Protein AF-A0AB37WH13-F1 (afdb_monomer)

Foldseek 3Di:
DDDDDPPVCALLVVLLVVVLDDPDVCVVVVDDDPPVADPVLVVLLVVCVVPVDNDDPVCLVVDDLVRLLVSLLSLLSQLLVCVVSVRPSSNVVSLVCLVVSCVVDDLLSSQNALQSLVVNVVRDDPPDVSNVSNLVSCLPPDVVSVVVRVVSHDPVSVVVNVVSNVVPDDDDDDDPPVVVDCVVVDDDD

Secondary structure (DSSP, 8-state):
----------HHHHHHHHHTSSSSHHHHHT----TTS-HHHHHHHHHHHHHS-SS-GGGGGG--HHHHHHHHHHHHHHHHHHHHTT-HHHHHHHHHHHHHHHHTS-TTTSSPPHHHHHHHHHTS-TT-HHHHHHHHHHTTS-HHHHHHTTTTS-HHHHHHHHHHHHHTS------HHHHH-GGGGS---

Structure (mmCIF, N/CA/C/O backbone):
data_AF-A0AB37WH13-F1
#
_entry.id   AF-A0AB37WH13-F1
#
loop_
_atom_site.group_PDB
_atom_site.id
_atom_site.type_symbol
_atom_site.label_atom_id
_atom_site.label_alt_id
_atom_site.label_comp_id
_atom_site.label_asym_id
_atom_site.label_entity_id
_atom_site.label_seq_id
_atom_site.pdbx_PDB_ins_code
_atom_site.Cartn_x
_atom_site.Cartn_y
_atom_site.Cartn_z
_atom_site.occupancy
_atom_site.B_iso_or_equiv
_atom_site.auth_seq_id
_atom_site.auth_comp_id
_atom_site.auth_asym_id
_atom_site.auth_atom_id
_atom_site.pdbx_PDB_model_num
ATOM 1 N N . MET A 1 1 ? -39.976 17.966 18.420 1.00 33.69 1 MET A N 1
ATOM 2 C CA . MET A 1 1 ? -40.632 16.743 17.912 1.00 33.69 1 MET A CA 1
ATOM 3 C C . MET A 1 1 ? -39.571 15.985 17.136 1.00 33.69 1 MET A C 1
ATOM 5 O O . MET A 1 1 ? -39.053 16.520 16.169 1.00 33.69 1 MET A O 1
ATOM 9 N N . ALA A 1 2 ? -39.116 14.863 17.688 1.00 39.97 2 ALA A N 1
ATOM 10 C CA . ALA A 1 2 ? -37.947 14.122 17.229 1.00 39.97 2 ALA A CA 1
ATOM 11 C C . ALA A 1 2 ? -38.252 13.309 15.970 1.00 39.97 2 ALA A C 1
ATOM 13 O O . ALA A 1 2 ? -39.312 12.696 15.920 1.00 39.97 2 ALA A O 1
ATOM 14 N N . THR A 1 3 ? -37.284 13.189 15.057 1.00 33.00 3 THR A N 1
ATOM 15 C CA . THR A 1 3 ? -37.109 11.957 14.275 1.00 33.00 3 THR A CA 1
ATOM 16 C C . THR A 1 3 ? -35.685 11.819 13.736 1.00 33.00 3 THR A C 1
ATOM 18 O O . THR A 1 3 ? -35.326 12.437 12.742 1.00 33.00 3 THR A O 1
ATOM 21 N N . LYS A 1 4 ? -34.977 10.890 14.389 1.00 31.61 4 LYS A N 1
ATOM 22 C CA . LYS A 1 4 ? -34.077 9.865 13.843 1.00 31.61 4 LYS A CA 1
ATOM 23 C C . LYS A 1 4 ? -32.718 10.308 13.305 1.00 31.61 4 LYS A C 1
ATOM 25 O O . LYS A 1 4 ? -32.536 10.534 12.114 1.00 31.61 4 LYS A O 1
ATOM 30 N N . ASP A 1 5 ? -31.753 10.214 14.216 1.00 36.12 5 ASP A N 1
ATOM 31 C CA . ASP A 1 5 ? -30.358 9.885 13.950 1.00 36.12 5 ASP A CA 1
ATOM 32 C C . ASP A 1 5 ? -30.253 8.727 12.946 1.00 36.12 5 ASP A C 1
ATOM 34 O O . ASP A 1 5 ? -30.458 7.552 13.274 1.00 36.12 5 ASP A O 1
ATOM 38 N N . ALA A 1 6 ? -29.914 9.054 11.703 1.00 33.72 6 ALA A N 1
ATOM 39 C CA . ALA A 1 6 ? -29.336 8.097 10.779 1.00 33.72 6 ALA A CA 1
ATOM 40 C C . ALA A 1 6 ? -27.881 7.875 11.209 1.00 33.72 6 ALA A C 1
ATOM 42 O O . ALA A 1 6 ? -26.949 8.428 10.632 1.00 33.72 6 ALA A O 1
ATOM 43 N N . VAL A 1 7 ? -27.682 7.079 12.264 1.00 42.97 7 VAL A N 1
ATOM 44 C CA . VAL A 1 7 ? -26.368 6.505 12.562 1.00 42.97 7 VAL A CA 1
ATOM 45 C C . VAL A 1 7 ? -26.052 5.562 11.407 1.00 42.97 7 VAL A C 1
ATOM 47 O O . VAL A 1 7 ? -26.486 4.406 11.386 1.00 42.97 7 VAL A O 1
ATOM 50 N N . GLN A 1 8 ? -25.346 6.093 10.406 1.00 42.34 8 GLN A N 1
ATOM 51 C CA . GLN A 1 8 ? -24.714 5.335 9.338 1.00 42.34 8 GLN A CA 1
ATOM 52 C C . GLN A 1 8 ? -23.943 4.202 10.020 1.00 42.34 8 GLN A C 1
ATOM 54 O O . GLN A 1 8 ? -22.922 4.426 10.667 1.00 42.34 8 GLN A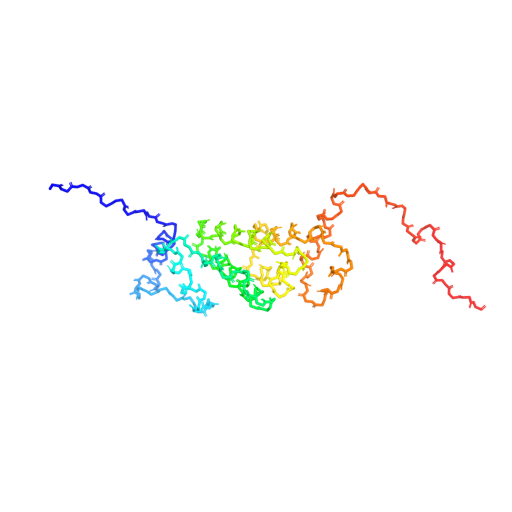 O 1
ATOM 59 N N . THR A 1 9 ? -24.479 2.983 9.981 1.00 47.56 9 THR A N 1
ATOM 60 C CA . THR A 1 9 ? -23.822 1.839 10.611 1.00 47.56 9 THR A CA 1
ATOM 61 C C . THR A 1 9 ? -22.666 1.457 9.697 1.00 47.56 9 THR A C 1
ATOM 63 O O . THR A 1 9 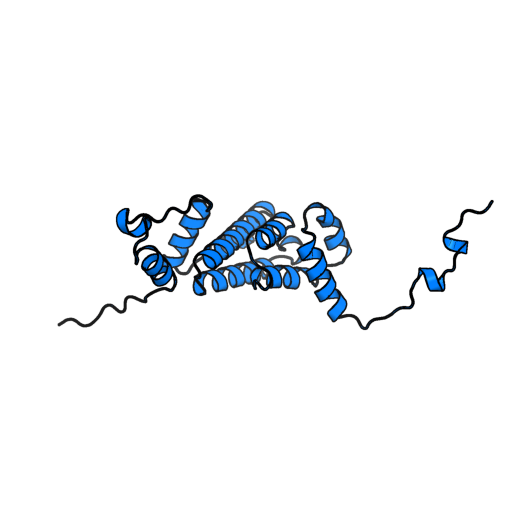? -22.827 0.619 8.807 1.00 47.56 9 THR A O 1
ATOM 66 N N . SER A 1 10 ? -21.530 2.144 9.849 1.00 60.81 10 SER A N 1
ATOM 67 C CA . SER A 1 10 ? -20.311 1.876 9.087 1.00 60.81 10 SER A CA 1
ATOM 68 C C . SER A 1 10 ? -19.956 0.390 9.204 1.00 60.81 10 SER A C 1
ATOM 70 O O . SER A 1 10 ? -20.245 -0.256 10.217 1.00 60.81 10 SER A O 1
ATOM 72 N N . GLN A 1 11 ? -19.367 -0.195 8.157 1.00 63.28 11 GLN A N 1
ATOM 73 C CA . GLN A 1 11 ? -18.951 -1.609 8.178 1.00 63.28 11 GLN A CA 1
ATOM 74 C C . GLN A 1 11 ? -18.001 -1.888 9.354 1.00 63.28 11 GLN A C 1
ATOM 76 O O . GLN A 1 11 ? -18.098 -2.930 9.997 1.00 63.28 11 GLN A O 1
ATOM 81 N N . VAL A 1 12 ? -17.213 -0.881 9.736 1.00 65.75 12 VAL A N 1
ATOM 82 C CA . VAL A 1 12 ? -16.399 -0.829 10.956 1.00 65.75 12 VAL A CA 1
ATOM 83 C C . VAL A 1 12 ? -17.221 -1.068 12.220 1.00 65.75 12 VAL A C 1
ATOM 85 O O . VAL A 1 12 ? -16.895 -1.929 13.038 1.00 65.75 12 VAL A O 1
ATOM 88 N N . GLY A 1 13 ? -18.337 -0.349 12.362 1.00 69.75 13 GLY A N 1
ATOM 89 C CA . GLY A 1 13 ? -19.276 -0.550 13.455 1.00 69.75 13 GLY A CA 1
ATOM 90 C C . GLY A 1 13 ? -19.823 -1.975 13.481 1.00 69.75 13 GLY A C 1
ATOM 91 O O . GLY A 1 13 ? -20.057 -2.508 14.559 1.00 69.75 13 GLY A O 1
ATOM 92 N N . GLN A 1 14 ? -19.969 -2.636 12.328 1.00 72.88 14 GLN A N 1
ATOM 93 C CA . GLN A 1 14 ? -20.397 -4.036 12.266 1.00 72.88 14 GLN A CA 1
ATOM 94 C C . GLN A 1 14 ? -19.292 -5.011 12.682 1.00 72.88 14 GLN A C 1
ATOM 96 O O . GLN A 1 14 ? -19.604 -5.975 13.380 1.00 72.88 14 GLN A O 1
ATOM 101 N N . PHE A 1 15 ? -18.030 -4.760 12.319 1.00 76.38 15 PHE A N 1
ATOM 102 C CA . PHE A 1 15 ? -16.889 -5.552 12.787 1.00 76.38 15 PHE A CA 1
ATOM 103 C C . PHE A 1 15 ? -16.790 -5.512 14.313 1.00 76.38 15 PHE A C 1
ATOM 105 O O . PHE A 1 15 ? -16.900 -6.552 14.963 1.00 76.38 15 PHE A O 1
ATOM 112 N N . PHE A 1 16 ? -16.704 -4.315 14.904 1.00 77.81 16 PHE A N 1
ATOM 113 C CA . PHE A 1 16 ? -16.601 -4.179 16.359 1.00 77.81 16 PHE A CA 1
ATOM 114 C C . PHE A 1 16 ? -17.868 -4.644 17.068 1.00 77.81 16 PHE A C 1
ATOM 116 O O . PHE A 1 16 ? -17.787 -5.293 18.107 1.00 77.81 16 PHE A O 1
ATOM 123 N N . ARG A 1 17 ? -19.052 -4.408 16.490 1.00 77.50 17 ARG A N 1
ATOM 124 C CA . ARG A 1 17 ? -20.300 -4.953 17.033 1.00 77.50 17 ARG A CA 1
ATOM 125 C C . ARG A 1 17 ? -20.302 -6.475 17.007 1.00 77.50 17 ARG A C 1
ATOM 127 O O . ARG A 1 17 ? -20.848 -7.060 17.929 1.00 77.50 17 ARG A O 1
ATOM 134 N N . ARG A 1 18 ? -19.731 -7.133 15.998 1.00 78.38 18 ARG A N 1
ATOM 135 C CA . ARG A 1 18 ? -19.600 -8.599 15.980 1.00 78.38 18 ARG A CA 1
ATOM 136 C C . ARG A 1 18 ? -18.543 -9.077 16.971 1.00 78.38 18 ARG A C 1
ATOM 138 O O . ARG A 1 18 ? -18.839 -9.991 17.723 1.00 78.38 18 ARG A O 1
ATOM 145 N N . ALA A 1 19 ? -17.383 -8.428 17.040 1.00 73.94 19 ALA A N 1
ATOM 146 C CA . ALA A 1 19 ? -16.324 -8.764 17.995 1.00 73.94 19 ALA A CA 1
ATOM 147 C C . ALA A 1 19 ? -16.782 -8.615 19.461 1.00 73.94 19 ALA A C 1
ATOM 149 O O . ALA A 1 19 ? -16.448 -9.427 20.317 1.00 73.94 19 ALA A O 1
ATOM 150 N N . LEU A 1 20 ? -17.609 -7.603 19.741 1.00 75.00 20 LEU A N 1
ATOM 151 C CA . LEU A 1 20 ? -18.151 -7.314 21.072 1.00 75.00 20 LEU A CA 1
ATOM 152 C C . LEU A 1 20 ? -19.486 -8.023 21.362 1.00 75.00 20 LEU A C 1
ATOM 154 O O . LEU A 1 20 ? -20.042 -7.857 22.449 1.00 75.00 20 LEU A O 1
ATOM 158 N N . ASN A 1 21 ? -20.011 -8.825 20.427 1.00 67.19 21 ASN A N 1
ATOM 159 C CA . ASN A 1 21 ? -21.214 -9.633 20.626 1.00 67.19 21 ASN A CA 1
ATOM 160 C C . ASN A 1 21 ? -20.876 -11.131 20.581 1.00 67.19 21 ASN A C 1
ATOM 162 O O . ASN A 1 21 ? -20.194 -11.612 19.689 1.00 67.19 21 ASN A O 1
ATOM 166 N N . GLY A 1 22 ? -21.383 -11.901 21.546 1.00 66.56 22 GLY A N 1
ATOM 167 C CA . GLY A 1 22 ? -21.131 -13.345 21.655 1.00 66.56 22 GLY A CA 1
ATOM 168 C C . GLY A 1 22 ? -20.796 -13.781 23.081 1.00 66.56 22 GLY A C 1
ATOM 169 O O . GLY A 1 22 ? -21.225 -13.128 24.034 1.00 66.56 22 GLY A O 1
ATOM 170 N N . ASN A 1 23 ? -20.044 -14.877 23.220 1.00 67.38 23 ASN A N 1
ATOM 171 C CA . ASN A 1 23 ? -19.541 -15.414 24.497 1.00 67.38 23 ASN A CA 1
ATOM 172 C C . ASN A 1 23 ? -18.007 -15.290 24.625 1.00 67.38 23 ASN A C 1
ATOM 174 O O . ASN A 1 23 ? -17.385 -16.024 25.386 1.00 67.38 23 ASN A O 1
ATOM 178 N N . TRP A 1 24 ? -17.403 -14.371 23.873 1.00 74.69 24 TRP A N 1
ATOM 179 C CA . TRP A 1 24 ? -15.957 -14.144 23.827 1.00 74.69 24 TRP A CA 1
ATOM 180 C C . TRP A 1 24 ? -15.475 -13.225 24.961 1.00 74.69 24 TRP A C 1
ATOM 182 O O . TRP A 1 24 ? -16.273 -12.487 25.555 1.00 74.69 24 TRP A O 1
ATOM 192 N N . ILE A 1 25 ? -14.175 -13.263 25.274 1.00 75.69 25 ILE A N 1
ATOM 193 C CA . ILE A 1 25 ? -13.592 -12.490 26.385 1.00 75.69 25 ILE A CA 1
ATOM 194 C C . ILE A 1 25 ? -13.659 -10.980 26.122 1.00 75.69 25 ILE A C 1
ATOM 196 O O . ILE A 1 25 ? -13.917 -10.201 27.038 1.00 75.69 25 ILE A O 1
ATOM 200 N N . GLU A 1 26 ? -13.582 -10.583 24.855 1.00 75.50 26 GLU A N 1
ATOM 201 C CA . GLU A 1 26 ? -13.652 -9.210 24.357 1.00 75.50 26 GLU A CA 1
ATOM 202 C C . GLU A 1 26 ? -14.979 -8.540 24.728 1.00 75.50 26 GLU A C 1
ATOM 204 O O . GLU A 1 26 ? -15.009 -7.355 25.055 1.00 75.50 26 GLU A O 1
ATOM 209 N N . LYS A 1 27 ? -16.088 -9.295 24.768 1.00 75.25 27 LYS A N 1
ATOM 210 C CA . LYS A 1 27 ? -17.379 -8.786 25.260 1.00 75.25 27 LYS A CA 1
ATOM 211 C C . LYS A 1 27 ? -17.345 -8.519 26.762 1.00 75.25 27 LYS A C 1
ATOM 213 O O . LYS A 1 27 ? -17.921 -7.531 27.220 1.00 75.25 27 LYS A O 1
ATOM 218 N N . LYS A 1 28 ? -16.728 -9.422 27.531 1.00 69.50 28 LYS A N 1
ATOM 219 C CA . LYS A 1 28 ? -16.655 -9.320 28.994 1.00 69.50 28 LYS A CA 1
ATOM 220 C C . LYS A 1 28 ? -15.756 -8.157 29.411 1.00 69.50 28 LYS A C 1
ATOM 222 O O . LYS A 1 28 ? -16.108 -7.428 30.332 1.00 69.50 28 LYS A O 1
ATOM 227 N N . GLU A 1 29 ? -14.649 -7.965 28.700 1.00 80.06 29 GLU A N 1
ATOM 228 C CA . GLU A 1 29 ? -13.692 -6.879 28.935 1.00 80.06 29 GLU A CA 1
ATOM 229 C C . GLU A 1 29 ? -14.092 -5.564 28.245 1.00 80.06 29 GLU A C 1
ATOM 231 O O . GLU A 1 29 ? -13.563 -4.512 28.590 1.00 80.06 29 GLU A O 1
ATOM 236 N N . ARG A 1 30 ? -15.031 -5.607 27.285 1.00 73.69 30 ARG A N 1
ATOM 237 C CA . ARG A 1 30 ? -15.348 -4.500 26.360 1.00 73.69 30 ARG A CA 1
ATOM 238 C C . ARG A 1 30 ? -14.096 -3.912 25.700 1.00 73.69 30 ARG A C 1
ATOM 240 O O . ARG A 1 30 ? -14.029 -2.715 25.429 1.00 73.69 30 ARG A O 1
ATOM 247 N N . LEU A 1 31 ? -13.114 -4.770 25.449 1.00 74.38 31 LEU A N 1
ATOM 248 C CA . LEU A 1 31 ? -11.788 -4.413 24.974 1.00 74.38 31 LEU A CA 1
ATOM 249 C C . LEU A 1 31 ? -11.428 -5.337 23.814 1.00 74.38 31 LEU A C 1
ATOM 251 O O . LEU A 1 31 ? -11.361 -6.551 23.984 1.00 74.38 31 LEU A O 1
ATOM 255 N N . VAL A 1 32 ? -11.185 -4.754 22.641 1.00 77.00 32 VAL A N 1
ATOM 256 C CA . VAL A 1 32 ? -10.620 -5.468 21.491 1.00 77.00 32 VAL A CA 1
ATOM 257 C C . VAL A 1 32 ? -9.132 -5.153 21.456 1.00 77.00 32 VAL A C 1
ATOM 259 O O . VAL A 1 32 ? -8.749 -3.995 21.296 1.00 77.00 32 VAL A O 1
ATOM 262 N N . LYS A 1 33 ? -8.293 -6.171 21.651 1.00 76.06 33 LYS A N 1
ATOM 263 C CA . LYS A 1 33 ? -6.836 -6.021 21.584 1.00 76.06 33 LYS A CA 1
ATOM 264 C C . LYS A 1 33 ? -6.391 -6.200 20.136 1.00 76.06 33 LYS A C 1
ATOM 266 O O . LYS A 1 33 ? -6.708 -7.211 19.518 1.00 76.06 33 LYS A O 1
ATOM 271 N N . LEU A 1 34 ? -5.630 -5.235 19.633 1.00 77.94 34 LEU A N 1
ATOM 272 C CA . LEU A 1 34 ? -5.020 -5.245 18.301 1.00 77.94 34 LEU A CA 1
ATOM 273 C C . LEU A 1 34 ? -3.486 -5.207 18.443 1.00 77.94 34 LEU A C 1
ATOM 275 O O . LEU A 1 34 ? -2.867 -4.203 18.114 1.00 77.94 34 LEU A O 1
ATOM 279 N N . PRO A 1 35 ? -2.862 -6.243 19.039 1.00 69.25 35 PRO A N 1
ATOM 280 C CA . PRO A 1 35 ? -1.452 -6.187 19.439 1.00 69.25 35 PRO A CA 1
ATOM 281 C C . PRO A 1 35 ? -0.470 -6.246 18.262 1.00 69.25 35 PRO A C 1
ATOM 283 O O . PRO A 1 35 ? 0.685 -5.871 18.419 1.00 69.25 35 PRO A O 1
ATOM 286 N N . GLU A 1 36 ? -0.913 -6.741 17.109 1.00 72.19 36 GLU A N 1
ATOM 287 C CA . GLU A 1 36 ? -0.098 -6.875 15.895 1.00 72.19 36 GLU A CA 1
ATOM 288 C C . GLU A 1 36 ? -0.151 -5.623 15.010 1.00 72.19 36 GLU A C 1
ATOM 290 O O . GLU A 1 36 ? 0.613 -5.512 14.055 1.00 72.19 36 GLU A O 1
ATOM 295 N N . ASP A 1 37 ? -1.068 -4.698 15.301 1.00 77.06 37 ASP A N 1
ATOM 296 C CA . ASP A 1 37 ? -1.317 -3.533 14.465 1.00 77.06 37 ASP A CA 1
ATOM 297 C C . ASP A 1 37 ? -0.536 -2.325 14.997 1.00 77.06 37 ASP A C 1
ATOM 299 O O . ASP A 1 37 ? -0.532 -2.027 16.193 1.00 77.06 37 ASP A O 1
ATOM 303 N N . ASP A 1 38 ? 0.129 -1.612 14.092 1.00 83.31 38 ASP A N 1
ATOM 304 C CA . ASP A 1 38 ? 0.886 -0.410 14.424 1.00 83.31 38 ASP A CA 1
ATOM 305 C C . ASP A 1 38 ? -0.051 0.701 14.964 1.00 83.31 38 ASP A C 1
ATOM 307 O O . ASP A 1 38 ? -1.009 1.083 14.277 1.00 83.31 38 ASP A O 1
ATOM 311 N N . PRO A 1 39 ? 0.203 1.258 16.169 1.00 84.56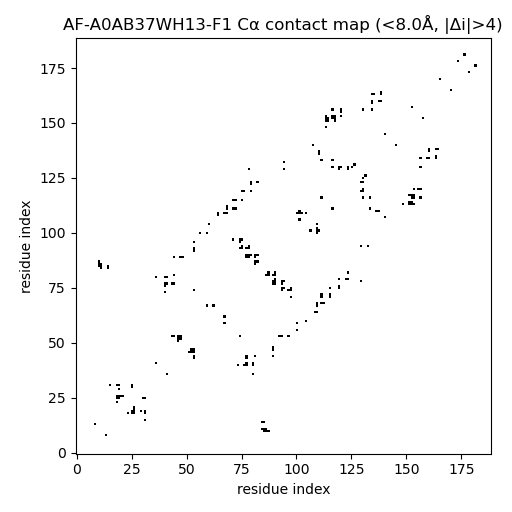 39 PRO A N 1
ATOM 312 C CA . PRO A 1 39 ? -0.665 2.270 16.771 1.00 84.56 39 PRO A CA 1
ATOM 313 C C . PRO A 1 39 ? -0.866 3.514 15.902 1.00 84.56 39 PRO A C 1
ATOM 315 O O . PRO A 1 39 ? -1.952 4.098 15.918 1.00 84.56 39 PRO A O 1
ATOM 318 N N . GLN A 1 40 ? 0.153 3.919 15.134 1.00 85.62 40 GLN A N 1
ATOM 319 C CA . GLN A 1 40 ? 0.044 5.073 14.238 1.00 85.62 40 GLN A CA 1
ATOM 320 C C . GLN A 1 40 ? -0.908 4.779 13.076 1.00 85.62 40 GLN A C 1
ATOM 322 O O . GLN A 1 40 ? -1.800 5.578 12.797 1.00 85.62 40 GLN A O 1
ATOM 327 N N . THR A 1 41 ? -0.790 3.600 12.463 1.00 88.69 41 THR A N 1
ATOM 328 C CA . THR A 1 41 ? -1.713 3.127 11.421 1.00 88.69 41 THR A CA 1
ATOM 329 C C . THR A 1 41 ? -3.162 3.111 11.919 1.00 88.69 41 THR A C 1
ATOM 331 O O . THR A 1 41 ? -4.064 3.581 11.221 1.00 88.69 41 THR A O 1
ATOM 334 N N . PHE A 1 42 ? -3.403 2.641 13.148 1.00 87.56 42 PHE A N 1
ATOM 335 C CA . PHE A 1 42 ? -4.749 2.662 13.727 1.00 87.56 42 PHE A CA 1
ATOM 336 C C . PHE A 1 42 ? -5.250 4.090 13.999 1.00 87.56 42 PHE A C 1
ATOM 338 O O . PHE A 1 42 ? -6.416 4.390 13.744 1.00 87.56 42 PHE A O 1
ATOM 345 N N . ALA A 1 43 ? -4.386 4.994 14.468 1.00 86.44 43 ALA A N 1
ATOM 346 C CA . ALA A 1 43 ? -4.745 6.400 14.652 1.00 86.44 43 ALA A CA 1
ATOM 347 C C . ALA A 1 43 ? -5.135 7.071 13.321 1.00 86.44 43 ALA A C 1
ATOM 349 O O . ALA A 1 43 ? -6.144 7.779 13.266 1.00 86.44 43 ALA A O 1
ATOM 350 N N . PHE A 1 44 ? -4.400 6.791 12.239 1.00 85.31 44 PHE A N 1
ATOM 351 C CA . PHE A 1 44 ? -4.752 7.258 10.894 1.00 85.31 44 PHE A CA 1
ATOM 352 C C . PHE A 1 44 ? -6.087 6.692 10.418 1.00 85.31 44 PHE A C 1
ATOM 354 O O . PHE A 1 44 ? -6.921 7.438 9.911 1.00 85.31 44 PHE A O 1
ATOM 361 N N . TYR A 1 45 ? -6.336 5.404 10.647 1.00 89.75 45 TYR A N 1
ATOM 362 C CA . TYR A 1 45 ? -7.619 4.784 10.331 1.00 89.75 45 TYR A CA 1
ATOM 363 C C . TYR A 1 45 ? -8.791 5.435 11.074 1.00 89.75 45 TYR A C 1
ATOM 365 O O . TYR A 1 45 ? -9.829 5.719 10.476 1.00 89.75 45 TYR A O 1
ATOM 373 N N . VAL A 1 46 ? -8.624 5.729 12.367 1.00 87.19 46 VAL A N 1
ATOM 374 C CA . VAL A 1 46 ? -9.639 6.446 13.148 1.00 87.19 46 VAL A CA 1
ATOM 375 C C . VAL A 1 46 ? -9.871 7.843 12.577 1.00 87.19 46 VAL A C 1
ATOM 377 O O . VAL A 1 46 ? -11.025 8.221 12.390 1.00 87.19 46 VAL A O 1
ATOM 380 N N . SER A 1 47 ? -8.805 8.583 12.253 1.00 85.44 47 SER A N 1
ATOM 381 C CA . SER A 1 47 ? -8.917 9.892 11.593 1.00 85.44 47 SER A CA 1
ATOM 382 C C . SER A 1 47 ? -9.733 9.787 10.302 1.00 85.44 47 SER A C 1
ATOM 384 O O . SER A 1 47 ? -10.738 10.483 10.161 1.00 85.44 47 SER A O 1
ATOM 386 N N . PHE A 1 48 ? -9.387 8.832 9.431 1.00 85.81 48 PHE A N 1
ATOM 387 C CA . PHE A 1 48 ? -10.099 8.571 8.181 1.00 85.81 48 PHE A CA 1
ATOM 388 C C . PHE A 1 48 ? -11.592 8.287 8.396 1.00 85.81 48 PHE A C 1
ATOM 390 O O . PHE A 1 48 ? -12.420 8.829 7.671 1.00 85.81 48 PHE A O 1
ATOM 397 N N . ILE A 1 49 ? -11.970 7.490 9.400 1.00 86.94 49 ILE A N 1
ATOM 398 C CA . ILE A 1 49 ? -13.391 7.213 9.683 1.00 86.94 49 ILE A CA 1
ATOM 399 C C . ILE A 1 49 ? -14.169 8.497 9.991 1.00 86.94 49 ILE A C 1
ATOM 401 O O . ILE A 1 49 ? -15.336 8.614 9.614 1.00 86.94 49 ILE A O 1
ATOM 405 N N . TYR A 1 50 ? -13.548 9.448 10.692 1.00 82.19 50 TYR A N 1
ATOM 406 C CA . TYR A 1 50 ? -14.208 10.696 11.067 1.00 82.19 50 TYR A CA 1
ATOM 407 C C . TYR A 1 50 ? -14.191 11.742 9.950 1.00 82.19 50 TYR A C 1
ATOM 409 O O . TYR A 1 50 ? -15.153 12.499 9.820 1.00 82.19 50 TYR A O 1
ATOM 417 N N . THR A 1 51 ? -13.126 11.802 9.152 1.00 83.50 51 THR A N 1
ATOM 418 C CA . THR A 1 51 ? -12.922 12.865 8.155 1.00 83.50 51 THR A CA 1
ATOM 419 C C . THR A 1 51 ? -13.268 12.439 6.729 1.00 83.50 51 THR A C 1
ATOM 421 O O . THR A 1 51 ? -13.538 13.297 5.894 1.00 83.50 51 THR A O 1
ATOM 424 N N . ASN A 1 52 ? -13.284 11.133 6.441 1.00 80.81 52 ASN A N 1
ATOM 425 C CA . ASN A 1 52 ? -13.227 10.542 5.096 1.00 80.81 52 ASN A CA 1
ATOM 426 C C . ASN A 1 52 ? -12.030 11.023 4.258 1.00 80.81 52 ASN A C 1
ATOM 428 O O . ASN A 1 52 ? -12.076 10.972 3.031 1.00 80.81 52 ASN A O 1
ATOM 432 N N . VAL A 1 53 ? -10.960 11.483 4.910 1.00 78.00 53 VAL A N 1
ATOM 433 C CA . VAL A 1 53 ? -9.731 11.951 4.264 1.00 78.00 53 VAL A CA 1
ATOM 434 C C . VAL A 1 53 ? -8.569 11.140 4.818 1.00 78.00 53 VAL A C 1
ATOM 436 O O . VAL A 1 53 ? -8.386 11.072 6.033 1.00 78.00 53 VAL A O 1
ATOM 439 N N . ILE A 1 54 ? -7.808 10.500 3.928 1.00 73.81 54 ILE A N 1
ATOM 440 C CA . ILE A 1 54 ? -6.635 9.707 4.313 1.00 73.81 54 ILE A CA 1
ATOM 441 C C . ILE A 1 54 ? -5.443 10.643 4.560 1.00 73.81 54 ILE A C 1
ATOM 443 O O . ILE A 1 54 ? -4.877 10.629 5.650 1.00 73.81 54 ILE A O 1
ATOM 447 N N . PHE A 1 55 ? -5.112 11.496 3.589 1.00 73.81 55 PHE A N 1
ATOM 448 C CA . PHE A 1 55 ? -4.035 12.484 3.678 1.00 73.81 55 PHE A CA 1
ATOM 449 C C . PHE A 1 55 ? -4.379 13.742 2.872 1.00 73.81 55 PHE A C 1
ATOM 451 O O . PHE A 1 55 ? -5.242 13.713 1.995 1.00 73.81 55 PHE A O 1
ATOM 458 N N . ASP A 1 56 ? -3.711 14.852 3.187 1.00 70.75 56 ASP A N 1
ATOM 459 C CA . ASP A 1 56 ? -3.841 16.106 2.444 1.00 70.75 56 ASP A CA 1
ATOM 460 C C . ASP A 1 56 ? -2.983 16.055 1.169 1.00 70.75 56 ASP A C 1
ATOM 462 O O . ASP A 1 56 ? -1.752 16.096 1.229 1.00 70.75 56 ASP A O 1
ATOM 466 N N . ALA A 1 57 ? -3.644 15.975 0.012 1.00 66.62 57 ALA A N 1
ATOM 467 C CA . ALA A 1 57 ? -2.993 15.891 -1.295 1.00 66.62 57 ALA A CA 1
ATOM 468 C C . ALA A 1 57 ? -2.108 17.112 -1.611 1.00 66.62 57 ALA A C 1
ATOM 470 O O . ALA A 1 57 ? -1.157 17.011 -2.386 1.00 66.62 57 ALA A O 1
ATOM 471 N N . THR A 1 58 ? -2.359 18.269 -0.985 1.00 66.81 58 THR A N 1
ATOM 472 C CA . THR A 1 58 ? -1.596 19.498 -1.266 1.00 66.81 58 THR A CA 1
ATOM 473 C C . THR A 1 58 ? -0.125 19.408 -0.847 1.00 66.81 58 THR A C 1
ATOM 475 O O . THR A 1 58 ? 0.708 20.138 -1.385 1.00 66.81 58 THR A O 1
ATOM 478 N N . ALA A 1 59 ? 0.222 18.481 0.051 1.00 71.81 59 ALA A N 1
ATOM 479 C CA . ALA A 1 59 ? 1.592 18.277 0.517 1.00 71.81 59 ALA A CA 1
ATOM 480 C C . ALA A 1 59 ? 2.448 17.400 -0.423 1.00 71.81 59 ALA A C 1
ATOM 482 O O . ALA A 1 59 ? 3.680 17.439 -0.332 1.00 71.81 59 ALA A O 1
ATOM 483 N N . LEU A 1 60 ? 1.838 16.643 -1.348 1.00 76.56 60 LEU A N 1
ATOM 484 C CA . LEU A 1 60 ? 2.526 15.618 -2.151 1.00 76.56 60 LEU A CA 1
ATOM 485 C C . LEU A 1 60 ? 3.648 16.186 -3.031 1.00 76.56 60 LEU A C 1
ATOM 487 O O . LEU A 1 60 ? 4.708 15.572 -3.167 1.00 76.56 60 LEU A O 1
ATOM 491 N N . GLN A 1 61 ? 3.443 17.381 -3.590 1.00 74.62 61 GLN A N 1
ATOM 492 C CA . GLN A 1 61 ? 4.403 18.028 -4.494 1.00 74.62 61 GLN A CA 1
ATOM 493 C C . GLN A 1 61 ? 5.676 18.498 -3.781 1.00 74.62 61 GLN A C 1
ATOM 495 O O . GLN A 1 61 ? 6.714 18.672 -4.417 1.00 74.62 61 GLN A O 1
ATOM 500 N N . THR A 1 62 ? 5.603 18.701 -2.464 1.00 83.19 62 THR A N 1
ATOM 501 C CA . THR A 1 62 ? 6.732 19.178 -1.655 1.00 83.19 62 THR A CA 1
ATOM 502 C C . THR A 1 62 ? 7.535 18.056 -1.004 1.00 83.19 62 THR A C 1
ATOM 504 O O . THR A 1 62 ? 8.617 18.321 -0.489 1.00 83.19 62 THR A O 1
ATOM 507 N N . MET A 1 63 ? 7.038 16.814 -1.045 1.00 87.88 63 MET A N 1
ATOM 508 C CA . MET A 1 63 ? 7.710 15.671 -0.429 1.00 87.88 63 MET A CA 1
ATOM 509 C C . MET A 1 63 ? 8.974 15.276 -1.197 1.00 87.88 63 MET A C 1
ATOM 511 O O . MET A 1 63 ? 8.965 15.125 -2.430 1.00 87.88 63 MET A O 1
ATOM 515 N N . THR A 1 64 ? 10.041 15.006 -0.454 1.00 89.75 64 THR A N 1
ATOM 516 C CA . THR A 1 64 ? 11.204 14.263 -0.951 1.00 89.75 64 THR A CA 1
ATOM 517 C C . THR A 1 64 ? 10.798 12.845 -1.392 1.00 89.75 64 THR A C 1
ATOM 519 O O . THR A 1 64 ? 9.732 12.358 -1.000 1.00 89.75 64 THR A O 1
ATOM 522 N N . PRO A 1 65 ? 11.612 12.152 -2.211 1.00 87.19 65 PRO A N 1
ATOM 523 C CA . PRO A 1 65 ? 11.325 10.771 -2.605 1.00 87.19 65 PRO A CA 1
ATOM 524 C C . PRO A 1 65 ? 11.117 9.825 -1.411 1.00 87.19 65 PRO A C 1
ATOM 526 O O . PRO A 1 65 ? 10.173 9.039 -1.417 1.00 87.19 65 PRO A O 1
ATOM 529 N N . ASP A 1 66 ? 11.929 9.946 -0.358 1.00 89.38 66 ASP A N 1
ATOM 530 C CA . ASP A 1 66 ? 11.822 9.092 0.833 1.00 89.38 66 ASP A CA 1
ATOM 531 C C . ASP A 1 66 ? 10.544 9.374 1.636 1.00 89.38 66 ASP A C 1
ATOM 533 O O . ASP A 1 66 ? 9.855 8.444 2.059 1.00 89.38 66 ASP A O 1
ATOM 537 N N . GLU A 1 67 ? 10.176 10.649 1.803 1.00 90.81 67 GLU A N 1
ATOM 538 C CA . GLU A 1 67 ? 8.911 11.039 2.444 1.00 90.81 67 GLU A CA 1
ATOM 539 C C . GLU A 1 67 ? 7.704 10.520 1.662 1.00 90.81 67 GLU A C 1
ATOM 541 O O . GLU A 1 67 ? 6.735 10.047 2.256 1.00 90.81 67 GLU A O 1
ATOM 546 N N . PHE A 1 68 ? 7.779 10.553 0.331 1.00 90.56 68 PHE A N 1
ATOM 547 C CA . PHE A 1 68 ? 6.733 10.018 -0.528 1.00 90.56 68 PHE A CA 1
ATOM 548 C C . PHE A 1 68 ? 6.594 8.496 -0.379 1.00 90.56 68 PHE A C 1
ATOM 550 O O . PHE A 1 68 ? 5.483 7.996 -0.219 1.00 90.56 68 PHE A O 1
ATOM 557 N N . GLN A 1 69 ? 7.699 7.744 -0.354 1.00 91.69 69 GLN A N 1
ATOM 558 C CA . GLN A 1 69 ? 7.643 6.296 -0.114 1.00 91.69 69 GLN A CA 1
ATOM 559 C C . GLN A 1 69 ? 7.106 5.976 1.292 1.00 91.69 69 GLN A C 1
ATOM 561 O O . GLN A 1 69 ? 6.279 5.077 1.445 1.00 91.69 69 GLN A O 1
ATOM 566 N N . ALA A 1 70 ? 7.495 6.744 2.315 1.00 91.75 70 ALA A N 1
ATOM 567 C CA . ALA A 1 70 ? 6.950 6.598 3.666 1.00 91.75 70 ALA A CA 1
ATOM 568 C C . ALA A 1 70 ? 5.434 6.873 3.717 1.00 91.75 70 ALA A C 1
ATOM 570 O O . ALA A 1 70 ? 4.691 6.153 4.391 1.00 91.75 70 ALA A O 1
ATOM 571 N N . HIS A 1 71 ? 4.969 7.873 2.966 1.00 91.81 71 HIS A N 1
ATOM 572 C CA . HIS A 1 71 ? 3.550 8.175 2.783 1.00 91.81 71 HIS A CA 1
ATOM 573 C C . HIS A 1 71 ? 2.803 7.016 2.109 1.00 91.81 71 HIS A C 1
ATOM 575 O O . HIS A 1 71 ? 1.826 6.511 2.666 1.00 91.81 71 HIS A O 1
ATOM 581 N N . ILE A 1 72 ? 3.302 6.505 0.978 1.00 93.62 72 ILE A N 1
ATOM 582 C CA . ILE A 1 72 ? 2.702 5.348 0.292 1.00 93.62 72 ILE A CA 1
ATOM 583 C C . ILE A 1 72 ? 2.666 4.117 1.211 1.00 93.62 72 ILE A C 1
ATOM 585 O O . ILE A 1 72 ? 1.648 3.421 1.273 1.00 93.62 72 ILE A O 1
ATOM 589 N N . LEU A 1 73 ? 3.727 3.868 1.988 1.00 94.56 73 LEU A N 1
ATOM 590 C CA . LEU A 1 73 ? 3.749 2.789 2.976 1.00 94.56 73 LEU A CA 1
ATOM 591 C C . LEU A 1 73 ? 2.646 2.956 4.032 1.00 94.56 73 LEU A C 1
ATOM 593 O O . LEU A 1 73 ? 1.993 1.973 4.388 1.00 94.56 73 LEU A O 1
ATOM 597 N N . ALA A 1 74 ? 2.403 4.176 4.520 1.00 93.25 74 ALA A N 1
ATOM 598 C CA . ALA A 1 74 ? 1.332 4.447 5.478 1.00 93.25 74 ALA A CA 1
ATOM 599 C C . ALA A 1 74 ? -0.060 4.157 4.884 1.00 93.25 74 ALA A C 1
ATOM 601 O O . ALA A 1 74 ? -0.888 3.520 5.543 1.00 93.25 74 ALA A O 1
ATOM 602 N N . VAL A 1 75 ? -0.300 4.533 3.622 1.00 94.31 75 VAL A N 1
ATOM 603 C CA . VAL A 1 75 ? -1.554 4.217 2.911 1.00 94.31 75 VAL A CA 1
ATOM 604 C C . VAL A 1 75 ? -1.717 2.702 2.710 1.00 94.31 75 VAL A C 1
ATOM 606 O O . VAL A 1 75 ? -2.803 2.153 2.905 1.00 94.31 75 VAL A O 1
ATOM 609 N N . VAL A 1 76 ? -0.640 1.983 2.384 1.00 95.81 76 VAL A N 1
ATOM 610 C CA . VAL A 1 76 ? -0.668 0.517 2.235 1.00 95.81 76 VAL A CA 1
ATOM 611 C C . VAL A 1 76 ? -0.916 -0.191 3.573 1.00 95.81 76 VAL A C 1
ATOM 613 O O . VAL A 1 76 ? -1.701 -1.142 3.629 1.00 95.81 76 VAL A O 1
ATOM 616 N N . LYS A 1 77 ? -0.318 0.285 4.670 1.00 95.19 77 LYS A N 1
ATOM 617 C CA . LYS A 1 77 ? -0.618 -0.205 6.027 1.00 95.19 77 LYS A CA 1
ATOM 618 C C . LYS A 1 77 ? -2.087 0.007 6.388 1.00 95.19 77 LYS A C 1
ATOM 620 O O . LYS A 1 77 ? -2.718 -0.902 6.930 1.00 95.19 77 LYS A O 1
ATOM 625 N N . LEU A 1 78 ? -2.654 1.158 6.022 1.00 94.12 78 LEU A N 1
ATOM 626 C CA . LEU A 1 78 ? -4.081 1.427 6.188 1.00 94.12 78 LEU A CA 1
ATOM 627 C C . LEU A 1 78 ? -4.945 0.444 5.385 1.00 94.12 78 LEU A C 1
ATOM 629 O O . LEU A 1 78 ? -5.921 -0.074 5.925 1.00 94.12 78 LEU A O 1
ATOM 633 N N . TYR A 1 79 ? -4.581 0.142 4.132 1.00 95.62 79 TYR A N 1
ATOM 634 C CA . TYR A 1 79 ? -5.278 -0.871 3.331 1.00 95.62 79 TYR A CA 1
ATOM 635 C C . TYR A 1 79 ? -5.285 -2.239 4.026 1.00 95.62 79 TYR A C 1
ATOM 637 O O . TYR A 1 79 ? -6.335 -2.873 4.124 1.00 95.62 79 TYR A O 1
ATOM 645 N N . VAL A 1 80 ? -4.132 -2.685 4.533 1.00 95.69 80 VAL A N 1
ATOM 646 C CA . VAL A 1 80 ? -3.989 -3.966 5.247 1.00 95.69 80 VAL A CA 1
ATOM 647 C C . VAL A 1 80 ? -4.856 -4.003 6.506 1.00 95.69 80 VAL A C 1
ATOM 649 O O . VAL A 1 80 ? -5.585 -4.973 6.729 1.00 95.69 80 VAL A O 1
ATOM 652 N N . LEU A 1 81 ? -4.837 -2.932 7.303 1.00 93.25 81 LEU A N 1
ATOM 653 C CA . LEU A 1 81 ? -5.694 -2.819 8.482 1.00 93.25 81 LEU A CA 1
ATOM 654 C C . LEU A 1 81 ? -7.180 -2.850 8.090 1.00 93.25 81 LEU A C 1
ATOM 656 O O . LEU A 1 81 ? -7.964 -3.587 8.686 1.00 93.25 81 LEU A O 1
ATOM 660 N N . ALA A 1 82 ? -7.573 -2.104 7.058 1.00 91.94 82 ALA A N 1
ATOM 661 C CA . ALA A 1 82 ? -8.944 -2.090 6.556 1.00 91.94 82 ALA A CA 1
ATOM 662 C C . ALA A 1 82 ? -9.386 -3.463 6.019 1.00 91.94 82 ALA A C 1
ATOM 664 O O . ALA A 1 82 ? -10.539 -3.854 6.205 1.00 91.94 82 ALA A O 1
ATOM 665 N N . GLU A 1 83 ? -8.477 -4.225 5.406 1.00 92.12 83 GLU A N 1
ATOM 666 C CA . GLU A 1 83 ? -8.704 -5.608 4.977 1.00 92.12 83 GLU A CA 1
ATOM 667 C C . GLU A 1 83 ? -8.975 -6.526 6.177 1.00 92.12 83 GLU A C 1
ATOM 669 O O . GLU A 1 83 ? -9.973 -7.253 6.196 1.00 92.12 83 GLU A O 1
ATOM 674 N N . LYS A 1 84 ? -8.167 -6.421 7.239 1.00 89.38 84 LYS A N 1
ATOM 675 C CA . LYS A 1 84 ? -8.369 -7.151 8.503 1.00 89.38 84 LYS A CA 1
ATOM 676 C C . LYS A 1 84 ? -9.705 -6.805 9.167 1.00 89.38 84 L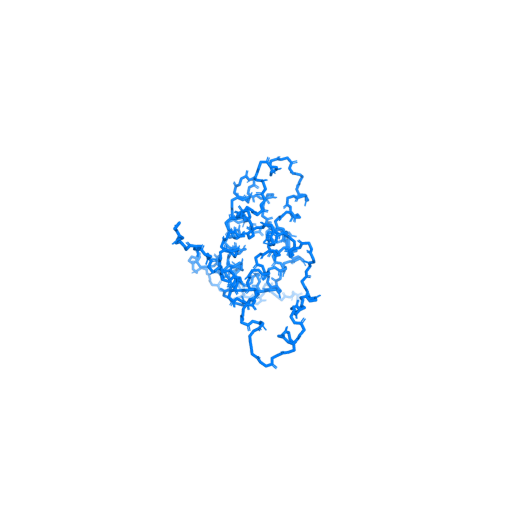YS A C 1
ATOM 678 O O . LYS A 1 84 ? -10.417 -7.691 9.638 1.00 89.38 84 LYS A O 1
ATOM 683 N N . LEU A 1 85 ? -10.068 -5.523 9.166 1.00 88.75 85 LEU A N 1
ATOM 684 C CA . LEU A 1 85 ? -11.312 -5.012 9.749 1.00 88.75 85 LEU A CA 1
ATOM 685 C C . LEU A 1 85 ? -12.535 -5.186 8.835 1.00 88.75 85 LEU A C 1
ATOM 687 O O . LEU A 1 85 ? -13.652 -4.867 9.245 1.00 88.75 85 LEU A O 1
ATOM 691 N N . GLN A 1 86 ? -12.341 -5.711 7.618 1.00 88.56 86 GLN A N 1
ATOM 692 C CA . GLN A 1 86 ? -13.384 -5.880 6.602 1.00 88.56 86 GLN A CA 1
ATOM 693 C C . GLN A 1 86 ? -14.105 -4.560 6.263 1.00 88.56 86 GLN A C 1
ATOM 695 O O . GLN A 1 86 ? -15.297 -4.552 5.942 1.00 88.56 86 GLN A O 1
ATOM 700 N N . ASP A 1 87 ? -13.387 -3.435 6.326 1.00 89.56 87 ASP A N 1
ATOM 701 C CA . ASP A 1 87 ? -13.905 -2.122 5.949 1.00 89.56 87 ASP A CA 1
ATOM 702 C C . ASP A 1 87 ? -13.657 -1.852 4.464 1.00 89.56 87 ASP A C 1
ATOM 704 O O . ASP A 1 87 ? -12.611 -1.354 4.038 1.00 89.56 87 ASP A O 1
ATOM 708 N N . ARG A 1 88 ? -14.670 -2.147 3.648 1.00 91.06 88 ARG A N 1
ATOM 709 C CA . ARG A 1 88 ? -14.593 -1.947 2.199 1.00 91.06 88 ARG A CA 1
ATOM 710 C C . ARG A 1 88 ? -14.419 -0.483 1.800 1.00 91.06 88 ARG A C 1
ATOM 712 O O . ARG A 1 88 ? -13.870 -0.229 0.730 1.00 91.06 88 ARG A O 1
ATOM 719 N N . GLN A 1 89 ? -14.909 0.467 2.598 1.00 89.06 89 GLN A N 1
ATOM 720 C CA . GLN A 1 89 ? -14.779 1.883 2.263 1.00 89.06 89 GLN A CA 1
ATOM 721 C C . GLN A 1 89 ? -13.324 2.324 2.419 1.00 89.06 89 GLN A C 1
ATOM 723 O O . GLN A 1 89 ? -12.753 2.832 1.456 1.00 89.06 89 GLN A O 1
ATOM 728 N N . ALA A 1 90 ? -12.718 2.044 3.576 1.00 90.38 90 ALA A N 1
ATOM 729 C CA . ALA A 1 90 ? -11.316 2.360 3.837 1.00 90.38 90 ALA A CA 1
ATOM 730 C C . ALA A 1 90 ? -10.367 1.656 2.858 1.00 90.38 90 ALA A C 1
ATOM 732 O O . ALA A 1 90 ? -9.468 2.292 2.314 1.00 90.38 90 ALA A O 1
ATOM 733 N N . LYS A 1 91 ? -10.613 0.375 2.547 1.00 92.69 91 LYS A N 1
ATOM 734 C CA . LYS A 1 91 ? -9.837 -0.350 1.528 1.00 92.69 91 LYS A CA 1
ATOM 735 C C . LYS A 1 91 ? -9.850 0.349 0.173 1.00 92.69 91 LYS A C 1
ATOM 737 O O . LYS A 1 91 ? -8.806 0.538 -0.440 1.00 92.69 91 LYS A O 1
ATOM 742 N N . ASN A 1 92 ? -11.049 0.664 -0.318 1.00 93.56 92 ASN A N 1
ATOM 743 C CA . ASN A 1 92 ? -11.205 1.258 -1.639 1.00 93.56 92 ASN A CA 1
ATOM 744 C C . ASN A 1 92 ? -10.549 2.632 -1.693 1.00 93.56 92 ASN A C 1
ATOM 746 O O . ASN A 1 92 ? -9.944 2.965 -2.705 1.00 93.56 92 ASN A O 1
ATOM 750 N N . GLU A 1 93 ? -10.662 3.403 -0.616 1.00 92.38 93 GLU A N 1
ATOM 751 C CA . GLU A 1 93 ? -10.058 4.723 -0.561 1.00 92.38 93 GLU A CA 1
ATOM 752 C C . GLU A 1 93 ? -8.534 4.654 -0.507 1.00 92.38 93 GLU A C 1
ATOM 754 O O . GLU A 1 93 ? -7.882 5.337 -1.285 1.00 92.38 93 GLU A O 1
ATOM 759 N N . ALA A 1 94 ? -7.962 3.734 0.273 1.00 93.94 94 ALA A N 1
ATOM 760 C CA . ALA A 1 94 ? -6.517 3.526 0.291 1.00 93.94 94 ALA A CA 1
ATOM 761 C C . ALA A 1 94 ? -5.962 3.167 -1.101 1.00 93.94 94 ALA A C 1
ATOM 763 O O . ALA A 1 94 ? -4.952 3.723 -1.523 1.00 93.94 94 ALA A O 1
ATOM 764 N N . LEU A 1 95 ? -6.638 2.290 -1.857 1.00 94.75 95 LEU A N 1
ATOM 765 C CA . LEU A 1 95 ? -6.218 1.972 -3.229 1.00 94.75 95 LEU A CA 1
ATOM 766 C C . LEU A 1 95 ? -6.347 3.169 -4.180 1.00 94.75 95 LEU A C 1
ATOM 768 O O . LEU A 1 95 ? -5.491 3.340 -5.045 1.00 94.75 95 LEU A O 1
ATOM 772 N N . ARG A 1 96 ? -7.397 3.991 -4.033 1.00 92.62 96 ARG A N 1
ATOM 773 C CA . ARG A 1 96 ? -7.550 5.219 -4.829 1.00 92.62 96 ARG A CA 1
ATOM 774 C C . ARG A 1 96 ? -6.431 6.206 -4.549 1.00 92.62 96 ARG A C 1
ATOM 776 O O . ARG A 1 96 ? -5.883 6.725 -5.509 1.00 92.62 96 ARG A O 1
ATOM 783 N N . THR A 1 97 ? -6.083 6.405 -3.279 1.00 91.12 97 THR A N 1
ATOM 784 C CA . THR A 1 97 ? -4.986 7.286 -2.867 1.00 91.12 97 THR A CA 1
ATOM 785 C C . THR A 1 97 ? -3.652 6.817 -3.441 1.00 91.12 97 THR A C 1
ATOM 787 O O . THR A 1 97 ? -2.961 7.603 -4.070 1.00 91.12 97 THR A O 1
ATOM 790 N N . VAL A 1 98 ? -3.310 5.525 -3.336 1.00 91.69 98 VAL A N 1
ATOM 791 C CA . VAL A 1 98 ? -2.075 5.012 -3.966 1.00 91.69 98 VAL A CA 1
ATOM 792 C C . VAL A 1 98 ? -2.068 5.296 -5.472 1.00 91.69 98 VAL A C 1
ATOM 794 O O . VAL A 1 98 ? -1.068 5.760 -6.009 1.00 91.69 98 VAL A O 1
ATOM 797 N N . LEU A 1 99 ? -3.190 5.052 -6.156 1.00 89.94 99 LEU A N 1
ATOM 798 C CA . LEU A 1 99 ? -3.285 5.265 -7.598 1.00 89.94 99 LEU A CA 1
ATOM 799 C C . LEU A 1 99 ? -3.171 6.748 -7.989 1.00 89.94 99 LEU A C 1
ATOM 801 O O . LEU A 1 99 ? -2.466 7.056 -8.950 1.00 89.94 99 LEU A O 1
ATOM 805 N N . SER A 1 100 ? -3.853 7.654 -7.279 1.00 88.25 100 SER A N 1
ATOM 806 C CA . SER A 1 100 ? -3.782 9.096 -7.550 1.00 88.25 100 SER A CA 1
ATOM 807 C C . SER A 1 100 ? -2.383 9.637 -7.299 1.00 88.25 100 SER A C 1
ATOM 809 O O . SER A 1 100 ? -1.816 10.298 -8.164 1.00 88.25 100 SER A O 1
ATOM 811 N N . ASP A 1 101 ? -1.794 9.288 -6.159 1.00 88.00 101 ASP A N 1
ATOM 812 C CA . ASP A 1 101 ? -0.534 9.870 -5.704 1.00 88.00 101 ASP A CA 1
ATOM 813 C C . ASP A 1 101 ? 0.633 9.413 -6.590 1.00 88.00 101 ASP A C 1
ATOM 815 O O . ASP A 1 101 ? 1.523 10.201 -6.919 1.00 88.00 101 ASP A O 1
ATOM 819 N N . THR A 1 102 ? 0.608 8.154 -7.047 1.00 85.50 102 THR A N 1
ATOM 820 C CA . THR A 1 102 ? 1.579 7.641 -8.023 1.00 85.50 102 THR A CA 1
ATOM 821 C C . THR A 1 102 ? 1.419 8.306 -9.397 1.00 85.50 102 THR A C 1
ATOM 823 O O . THR A 1 102 ? 2.426 8.546 -10.066 1.00 85.50 102 THR A O 1
ATOM 826 N N . ALA A 1 103 ? 0.195 8.649 -9.816 1.00 82.69 103 ALA A N 1
ATOM 827 C CA . ALA A 1 103 ? -0.063 9.303 -11.104 1.00 82.69 103 ALA A CA 1
ATOM 828 C C . ALA A 1 103 ? 0.314 10.799 -11.135 1.00 82.69 103 ALA A C 1
ATOM 830 O O . ALA A 1 103 ? 0.574 11.340 -12.210 1.00 82.69 103 ALA A O 1
ATOM 831 N N . GLU A 1 104 ? 0.347 11.474 -9.982 1.00 75.69 104 GLU A N 1
ATOM 832 C CA . GLU A 1 104 ? 0.660 12.908 -9.876 1.00 75.69 104 GLU A CA 1
ATOM 833 C C . GLU A 1 104 ? 2.165 13.236 -9.945 1.00 75.69 104 GLU A C 1
ATOM 835 O O . GLU A 1 104 ? 2.538 14.396 -10.141 1.00 75.69 104 GLU A O 1
ATOM 840 N N . ARG A 1 105 ? 3.048 12.235 -9.821 1.00 68.81 105 ARG A N 1
ATOM 841 C CA . ARG A 1 105 ? 4.514 12.382 -9.911 1.00 68.81 105 ARG A CA 1
ATOM 842 C C . ARG A 1 105 ? 5.071 11.694 -11.166 1.00 68.81 105 ARG A C 1
ATOM 844 O O . ARG A 1 105 ? 4.374 10.943 -11.842 1.00 68.81 105 ARG A O 1
ATOM 851 N N . SER A 1 106 ? 6.339 11.954 -11.507 1.00 66.69 106 SER A N 1
ATOM 852 C CA . SER A 1 106 ? 7.034 11.220 -12.576 1.00 66.69 106 SER A CA 1
ATOM 853 C C . SER A 1 106 ? 6.942 9.712 -12.320 1.00 66.69 106 SER A C 1
ATOM 855 O O . SER A 1 106 ? 7.408 9.237 -11.290 1.00 66.69 106 SER A O 1
ATOM 857 N N . PHE A 1 107 ? 6.363 8.971 -13.274 1.00 61.47 107 PHE A N 1
ATOM 858 C CA . PHE A 1 107 ? 5.966 7.567 -13.101 1.00 61.47 107 PHE A CA 1
ATOM 859 C C . PHE A 1 107 ? 7.071 6.661 -12.540 1.00 61.47 107 PHE A C 1
ATOM 861 O O . PHE A 1 107 ? 6.775 5.767 -11.770 1.00 61.47 107 PHE A O 1
ATOM 868 N N . ALA A 1 108 ? 8.347 6.877 -12.875 1.00 63.34 108 ALA A N 1
ATOM 869 C CA . ALA A 1 108 ? 9.437 6.022 -12.391 1.00 63.34 108 ALA A CA 1
ATOM 870 C C . ALA A 1 108 ? 9.816 6.256 -10.912 1.00 63.34 108 ALA A C 1
ATOM 872 O O . ALA A 1 108 ? 10.194 5.306 -10.231 1.00 63.34 108 ALA A O 1
ATOM 873 N N . ASP A 1 109 ? 9.691 7.488 -10.406 1.00 67.12 109 ASP A N 1
ATOM 874 C CA . ASP A 1 109 ? 10.074 7.849 -9.027 1.00 67.12 109 ASP A CA 1
ATOM 875 C C . ASP A 1 109 ? 8.904 7.711 -8.038 1.00 67.12 109 ASP A C 1
ATOM 877 O O . ASP A 1 109 ? 9.073 7.859 -6.825 1.00 67.12 109 ASP A O 1
ATOM 881 N N . SER A 1 110 ? 7.700 7.456 -8.557 1.00 79.06 110 SER A N 1
ATOM 882 C CA . SER A 1 110 ? 6.446 7.445 -7.804 1.00 79.06 110 SER A CA 1
ATOM 883 C C . SER A 1 110 ? 5.873 6.049 -7.557 1.00 79.06 110 SER A C 1
ATOM 885 O O . SER A 1 110 ? 4.830 5.909 -6.910 1.00 79.06 110 SER A O 1
ATOM 887 N N . LEU A 1 111 ? 6.544 5.003 -8.048 1.00 87.19 111 LEU A N 1
ATOM 888 C CA . LEU A 1 111 ? 6.121 3.626 -7.818 1.00 87.19 111 LEU A CA 1
ATOM 889 C C . LEU A 1 111 ? 6.395 3.195 -6.378 1.00 87.19 111 LEU A C 1
ATOM 891 O O . LEU A 1 111 ? 7.440 3.548 -5.824 1.00 87.19 111 LEU A O 1
ATOM 895 N N . PRO A 1 112 ? 5.509 2.377 -5.783 1.00 90.56 112 PRO A N 1
ATOM 896 C CA . PRO A 1 112 ? 5.796 1.720 -4.518 1.00 90.56 112 PRO A CA 1
ATOM 897 C C . PRO A 1 112 ? 7.078 0.893 -4.632 1.00 90.56 112 PRO A C 1
ATOM 899 O O . PRO A 1 112 ? 7.167 0.007 -5.485 1.00 90.56 112 PRO A O 1
ATOM 902 N N . ASN A 1 113 ? 8.057 1.180 -3.777 1.00 89.06 113 ASN A N 1
ATOM 903 C CA . ASN A 1 113 ? 9.321 0.456 -3.755 1.00 89.06 113 ASN A CA 1
ATOM 904 C C . ASN A 1 113 ? 9.150 -1.019 -3.332 1.00 89.06 113 ASN A C 1
ATOM 906 O O . ASN A 1 113 ? 8.092 -1.467 -2.875 1.00 89.06 113 ASN A O 1
ATOM 910 N N . ALA A 1 114 ? 10.236 -1.779 -3.455 1.00 87.56 114 ALA A N 1
ATOM 911 C CA . ALA A 1 114 ? 10.264 -3.200 -3.132 1.00 87.56 114 ALA A CA 1
ATOM 912 C C . ALA A 1 114 ? 9.786 -3.541 -1.702 1.00 87.56 114 ALA A C 1
ATOM 914 O O . ALA A 1 114 ? 9.080 -4.534 -1.517 1.00 87.56 114 ALA A O 1
ATOM 915 N N . GLU A 1 115 ? 10.108 -2.709 -0.704 1.00 90.50 115 GLU A N 1
ATOM 916 C CA . GLU A 1 115 ? 9.672 -2.900 0.687 1.00 90.50 115 GLU A CA 1
ATOM 917 C C . GLU A 1 115 ? 8.145 -2.823 0.810 1.00 90.50 115 GLU A C 1
ATOM 919 O O . GLU A 1 115 ? 7.519 -3.688 1.430 1.00 90.50 115 GLU A O 1
ATOM 924 N N . ILE A 1 116 ? 7.527 -1.825 0.175 1.00 93.94 116 ILE A N 1
ATOM 925 C CA . ILE A 1 116 ? 6.073 -1.641 0.196 1.00 93.94 116 ILE A CA 1
ATOM 926 C C . ILE A 1 116 ? 5.367 -2.803 -0.506 1.00 93.94 116 ILE A C 1
ATOM 928 O O . ILE A 1 116 ? 4.378 -3.337 0.011 1.00 93.94 116 ILE A O 1
ATOM 932 N N . VAL A 1 117 ? 5.884 -3.232 -1.662 1.00 93.19 117 VAL A N 1
ATOM 933 C CA . VAL A 1 117 ? 5.351 -4.392 -2.392 1.00 93.19 117 VAL A CA 1
ATOM 934 C C . VAL A 1 117 ? 5.443 -5.649 -1.522 1.00 93.19 117 VAL A C 1
ATOM 936 O O . VAL A 1 117 ? 4.452 -6.365 -1.355 1.00 93.19 117 VAL A O 1
ATOM 939 N N . GLN A 1 118 ? 6.599 -5.896 -0.902 1.00 92.31 118 GLN A N 1
ATOM 940 C CA . GLN A 1 118 ? 6.809 -7.025 0.003 1.00 92.31 118 GLN A CA 1
ATOM 941 C C . GLN A 1 118 ? 5.849 -6.984 1.202 1.00 92.31 118 GLN A C 1
ATOM 943 O O . GLN A 1 118 ? 5.287 -8.020 1.571 1.00 92.31 118 GLN A O 1
ATOM 948 N N . PHE A 1 119 ? 5.619 -5.804 1.785 1.00 94.00 119 PHE A N 1
ATOM 949 C CA . PHE A 1 119 ? 4.669 -5.622 2.881 1.00 94.00 119 PHE A CA 1
ATOM 950 C C . PHE A 1 119 ? 3.231 -5.947 2.452 1.00 94.00 119 PHE A C 1
ATOM 952 O O . PHE A 1 119 ? 2.537 -6.682 3.161 1.00 94.00 119 PHE A O 1
ATOM 959 N N . MET A 1 120 ? 2.793 -5.462 1.282 1.00 95.56 120 MET A N 1
ATOM 960 C CA . MET A 1 120 ? 1.467 -5.765 0.726 1.00 95.56 120 MET A CA 1
ATOM 961 C C . MET A 1 120 ? 1.268 -7.276 0.555 1.00 95.56 120 MET A C 1
ATOM 963 O O . MET A 1 120 ? 0.227 -7.810 0.942 1.00 95.56 120 MET A O 1
ATOM 967 N N . TYR A 1 121 ? 2.264 -7.981 0.011 1.00 95.00 121 TYR A N 1
ATOM 968 C CA . TYR A 1 121 ? 2.181 -9.430 -0.187 1.00 95.00 121 TYR A CA 1
ATOM 969 C C . TYR A 1 121 ? 2.179 -10.193 1.142 1.00 95.00 121 TYR A C 1
ATOM 971 O O . TYR A 1 121 ? 1.330 -11.059 1.337 1.00 95.00 121 TYR A O 1
ATOM 979 N N . ASN A 1 122 ? 3.037 -9.831 2.097 1.00 93.69 122 ASN A N 1
ATOM 980 C CA . ASN A 1 122 ? 3.114 -10.531 3.385 1.00 93.69 122 ASN A CA 1
ATOM 981 C C . ASN A 1 122 ? 1.842 -10.413 4.232 1.00 93.69 122 ASN A C 1
ATOM 983 O O . ASN A 1 122 ? 1.575 -11.291 5.048 1.00 93.69 122 ASN A O 1
ATOM 987 N N . ASN A 1 123 ? 1.064 -9.344 4.050 1.00 94.31 123 ASN A N 1
ATOM 988 C CA . ASN A 1 123 ? -0.072 -9.030 4.918 1.00 94.31 123 ASN A CA 1
ATOM 989 C C . ASN A 1 123 ? -1.438 -9.127 4.225 1.00 94.31 123 ASN A C 1
ATOM 991 O O . ASN A 1 123 ? -2.452 -8.710 4.783 1.00 94.31 123 ASN A O 1
ATOM 995 N N . THR A 1 124 ? -1.498 -9.667 3.008 1.00 95.19 124 THR A N 1
ATOM 996 C CA . THR A 1 124 ? -2.765 -9.877 2.293 1.00 95.19 124 THR A CA 1
ATOM 997 C C . THR A 1 124 ? -2.818 -11.263 1.674 1.00 95.19 124 THR A C 1
ATOM 999 O O . THR A 1 124 ? -1.785 -11.873 1.419 1.00 95.19 124 THR A O 1
ATOM 1002 N N . LEU A 1 125 ? -4.022 -11.775 1.424 1.00 93.25 125 LEU A N 1
ATOM 1003 C CA . LEU A 1 125 ? -4.215 -13.087 0.804 1.00 93.25 125 LEU A CA 1
ATOM 1004 C C . LEU A 1 125 ? -4.109 -13.024 -0.726 1.00 93.25 125 LEU A C 1
ATOM 1006 O O . LEU A 1 125 ? -4.267 -11.966 -1.343 1.00 93.25 125 LEU A O 1
ATOM 1010 N N . GLN A 1 126 ? -3.903 -14.189 -1.346 1.00 91.50 126 GLN A N 1
ATOM 1011 C CA . GLN A 1 126 ? -4.016 -14.346 -2.796 1.00 91.50 126 GLN A CA 1
ATOM 1012 C C . GLN A 1 126 ? -5.391 -13.855 -3.285 1.00 91.50 126 GLN A C 1
ATOM 1014 O O . GLN A 1 126 ? -6.415 -14.103 -2.650 1.00 91.50 126 GLN A O 1
ATOM 1019 N N . GLY A 1 127 ? -5.410 -13.131 -4.407 1.00 88.25 127 GLY A N 1
ATOM 1020 C CA . GLY A 1 127 ? -6.622 -12.497 -4.941 1.00 88.25 127 GLY A CA 1
ATOM 1021 C C . GLY A 1 127 ? -6.955 -11.127 -4.332 1.00 88.25 127 GLY A C 1
ATOM 1022 O O . GLY A 1 127 ? -7.927 -10.502 -4.754 1.00 88.25 127 GLY A O 1
ATOM 1023 N N . SER A 1 128 ? -6.153 -10.630 -3.381 1.00 95.06 128 SER A N 1
ATOM 1024 C CA . SER A 1 128 ? -6.255 -9.253 -2.881 1.00 95.06 128 SER A CA 1
ATOM 1025 C C . SER A 1 128 ? -6.117 -8.234 -4.016 1.00 95.06 128 SER A C 1
ATOM 1027 O O . SER A 1 128 ? -5.169 -8.281 -4.804 1.00 95.06 128 SER A O 1
ATOM 1029 N N . LEU A 1 129 ? -7.029 -7.258 -4.061 1.00 96.19 129 LEU A N 1
ATOM 1030 C CA . LEU A 1 129 ? -6.965 -6.152 -5.021 1.00 96.19 129 LEU A CA 1
ATOM 1031 C C . LEU A 1 129 ? -5.724 -5.275 -4.813 1.00 96.19 129 LEU A C 1
ATOM 1033 O O . LEU A 1 129 ? -5.208 -4.728 -5.780 1.00 96.19 129 LEU A O 1
ATOM 1037 N N . GLY A 1 130 ? -5.209 -5.191 -3.582 1.00 95.56 130 GLY A N 1
ATOM 1038 C CA . GLY A 1 130 ? -3.953 -4.499 -3.298 1.00 95.56 130 GLY A CA 1
ATOM 1039 C C . GLY A 1 130 ? -2.755 -5.142 -3.996 1.00 95.56 130 GLY A C 1
ATOM 1040 O O . GLY A 1 130 ? -1.952 -4.432 -4.591 1.00 95.56 130 GLY A O 1
ATOM 1041 N N . ARG A 1 131 ? -2.667 -6.483 -4.017 1.00 95.50 131 ARG A N 1
ATOM 1042 C CA . ARG A 1 131 ? -1.613 -7.197 -4.766 1.00 95.50 131 ARG A CA 1
ATOM 1043 C C . ARG A 1 131 ? -1.729 -6.948 -6.268 1.00 95.50 131 ARG A C 1
ATOM 1045 O O . ARG A 1 131 ? -0.719 -6.697 -6.917 1.00 95.50 131 ARG A O 1
ATOM 1052 N N . ARG A 1 132 ? -2.958 -6.967 -6.797 1.00 94.81 132 ARG A N 1
ATOM 1053 C CA . ARG A 1 132 ? -3.230 -6.665 -8.209 1.00 94.81 132 ARG A CA 1
ATOM 1054 C C . ARG A 1 132 ? -2.798 -5.245 -8.582 1.00 94.81 132 ARG A C 1
ATOM 1056 O O . ARG A 1 132 ? -2.115 -5.091 -9.582 1.00 94.81 132 ARG A O 1
ATOM 1063 N N . LEU A 1 133 ? -3.126 -4.241 -7.764 1.00 94.44 133 LEU A N 1
ATOM 1064 C CA . LEU A 1 133 ? -2.695 -2.860 -8.003 1.00 94.44 133 LEU A CA 1
ATOM 1065 C C . LEU A 1 133 ? -1.166 -2.750 -8.079 1.00 94.44 133 LEU A C 1
ATOM 1067 O O . LEU A 1 133 ? -0.660 -2.092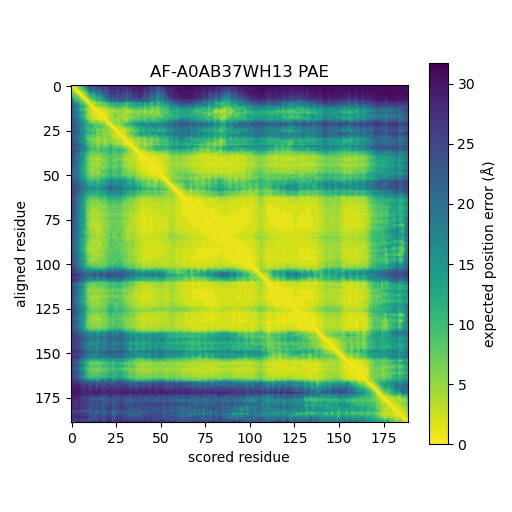 -8.977 1.00 94.44 133 LEU A O 1
ATOM 1071 N N . MET A 1 134 ? -0.430 -3.421 -7.182 1.00 93.44 134 MET A N 1
ATOM 1072 C CA . MET A 1 134 ? 1.039 -3.421 -7.232 1.00 93.44 134 MET A CA 1
ATOM 1073 C C . MET A 1 134 ? 1.562 -3.979 -8.558 1.00 93.44 134 MET A C 1
ATOM 1075 O O . MET A 1 134 ? 2.504 -3.434 -9.114 1.00 93.44 134 MET A O 1
ATOM 1079 N N . VAL A 1 135 ? 0.959 -5.052 -9.073 1.00 91.81 135 VAL A N 1
ATOM 1080 C CA . VAL A 1 135 ? 1.353 -5.632 -10.366 1.00 91.81 135 VAL A CA 1
ATOM 1081 C C . VAL A 1 135 ? 1.030 -4.674 -11.509 1.00 91.81 135 VAL A C 1
ATOM 1083 O O . VAL A 1 135 ? 1.900 -4.402 -12.329 1.00 91.81 135 VAL A O 1
ATOM 1086 N N . ASP A 1 136 ? -0.185 -4.125 -11.527 1.00 90.31 136 ASP A N 1
ATOM 1087 C CA . ASP A 1 136 ? -0.655 -3.233 -12.590 1.00 90.31 136 ASP A CA 1
ATOM 1088 C C . ASP A 1 136 ? 0.191 -1.943 -12.659 1.00 90.31 136 ASP A C 1
ATOM 1090 O O . ASP A 1 136 ? 0.550 -1.508 -13.749 1.00 90.31 136 ASP A O 1
ATOM 1094 N N . LEU A 1 137 ? 0.594 -1.374 -11.513 1.00 87.69 137 LEU A N 1
ATOM 1095 C CA . LEU A 1 137 ? 1.499 -0.213 -11.453 1.00 87.69 137 LEU A CA 1
ATOM 1096 C C . LEU A 1 137 ? 2.892 -0.510 -12.028 1.00 87.69 137 LEU A C 1
ATOM 1098 O O . LEU A 1 137 ? 3.551 0.379 -12.555 1.00 87.69 137 LEU A O 1
ATOM 1102 N N . TRP A 1 138 ? 3.344 -1.757 -11.928 1.00 84.38 138 TRP A N 1
ATOM 1103 C CA . TRP A 1 138 ? 4.672 -2.176 -12.370 1.00 84.38 138 TRP A CA 1
ATOM 1104 C C . TRP A 1 138 ? 4.699 -2.767 -13.787 1.00 84.38 138 TRP A C 1
ATOM 1106 O O . TRP A 1 138 ? 5.782 -2.988 -14.331 1.00 84.38 138 TRP A O 1
ATOM 1116 N N . ASN A 1 139 ? 3.539 -3.015 -14.399 1.00 80.56 139 ASN A N 1
ATOM 1117 C CA . ASN A 1 139 ? 3.429 -3.688 -15.696 1.00 80.56 139 ASN A CA 1
ATOM 1118 C C . ASN A 1 139 ? 4.019 -2.859 -16.857 1.00 80.56 139 ASN A C 1
ATOM 1120 O O . ASN A 1 139 ? 4.598 -3.419 -17.783 1.00 80.56 139 ASN A O 1
ATOM 1124 N N . ASP A 1 140 ? 3.968 -1.527 -16.764 1.00 69.69 140 ASP A N 1
ATOM 1125 C CA . ASP A 1 140 ? 4.514 -0.613 -17.783 1.00 69.69 140 ASP A CA 1
ATOM 1126 C C . ASP A 1 140 ? 5.985 -0.221 -17.540 1.00 69.69 140 ASP A C 1
ATOM 1128 O O . ASP A 1 140 ? 6.571 0.579 -18.276 1.00 69.69 140 ASP A O 1
ATOM 1132 N N . VAL A 1 141 ? 6.620 -0.783 -16.508 1.00 71.62 141 VAL A N 1
ATOM 1133 C CA . VAL A 1 141 ? 8.003 -0.462 -16.146 1.00 71.62 141 VAL A CA 1
ATOM 1134 C C . VAL A 1 141 ? 8.982 -1.205 -17.051 1.00 71.62 141 VAL A C 1
ATOM 1136 O O . VAL A 1 141 ? 8.859 -2.404 -17.311 1.00 71.62 141 VAL A O 1
ATOM 1139 N N . HIS A 1 142 ? 10.025 -0.506 -17.511 1.00 69.62 142 HIS A N 1
ATOM 1140 C CA . HIS A 1 142 ? 11.102 -1.139 -18.266 1.00 69.62 142 HIS A CA 1
ATOM 1141 C C . HIS A 1 142 ? 11.742 -2.287 -17.467 1.00 69.62 142 HIS A C 1
ATOM 1143 O O . HIS A 1 142 ? 12.096 -2.140 -16.298 1.00 69.62 142 HIS A O 1
ATOM 1149 N N . ALA A 1 143 ? 11.970 -3.424 -18.134 1.00 70.62 143 ALA A N 1
ATOM 1150 C CA . ALA A 1 143 ? 12.526 -4.630 -17.514 1.00 70.62 143 ALA A CA 1
ATOM 1151 C C . ALA A 1 143 ? 13.843 -4.394 -16.749 1.00 70.62 143 ALA A C 1
ATOM 1153 O O . ALA A 1 143 ? 14.116 -5.089 -15.777 1.00 70.62 143 ALA A O 1
ATOM 1154 N N . THR A 1 144 ? 14.646 -3.408 -17.152 1.00 68.62 144 THR A N 1
ATOM 1155 C CA . THR A 1 144 ? 15.880 -3.018 -16.455 1.00 68.62 144 THR A CA 1
ATOM 1156 C C . THR A 1 144 ? 15.612 -2.503 -15.042 1.00 68.62 144 THR A C 1
ATOM 1158 O O . THR A 1 144 ? 16.258 -2.964 -14.108 1.00 68.62 144 THR A O 1
ATOM 1161 N N . SER A 1 145 ? 14.604 -1.648 -14.858 1.00 67.69 145 SER A N 1
ATOM 1162 C CA . SER A 1 145 ? 14.224 -1.109 -13.546 1.00 67.69 145 SER A CA 1
ATOM 1163 C C . SER A 1 145 ? 13.621 -2.186 -12.635 1.00 67.69 145 SER A C 1
ATOM 1165 O O . SER A 1 145 ? 13.853 -2.186 -11.428 1.00 67.69 145 SER A O 1
ATOM 1167 N N . ILE A 1 146 ? 12.922 -3.170 -13.215 1.00 69.94 146 ILE A N 1
ATOM 1168 C CA . ILE A 1 146 ? 12.438 -4.360 -12.492 1.00 69.94 146 ILE A CA 1
ATOM 1169 C C . ILE A 1 146 ? 13.620 -5.198 -11.964 1.00 69.94 146 ILE A C 1
ATOM 1171 O O . ILE A 1 146 ? 13.597 -5.684 -10.833 1.00 69.94 146 ILE A O 1
ATOM 1175 N N . ILE A 1 147 ? 14.676 -5.355 -12.769 1.00 71.00 147 ILE A N 1
ATOM 1176 C CA . ILE A 1 147 ? 15.871 -6.143 -12.419 1.00 71.00 147 ILE A CA 1
ATOM 1177 C C . ILE A 1 147 ? 16.749 -5.433 -11.378 1.00 71.00 147 ILE A C 1
ATOM 1179 O O . ILE A 1 147 ? 17.412 -6.101 -10.577 1.00 71.00 147 ILE A O 1
ATOM 1183 N N . GLU A 1 148 ? 16.780 -4.102 -11.373 1.00 72.25 148 GLU A N 1
ATOM 1184 C CA . GLU A 1 148 ? 17.517 -3.311 -10.379 1.00 72.25 148 GLU A CA 1
ATOM 1185 C C . GLU A 1 148 ? 16.940 -3.486 -8.969 1.00 72.25 148 GLU A C 1
ATOM 1187 O O . GLU A 1 148 ? 17.699 -3.593 -8.009 1.00 72.25 148 GLU A O 1
ATOM 1192 N N . GLN A 1 149 ? 15.619 -3.640 -8.842 1.00 66.69 149 GLN A N 1
ATOM 1193 C CA . GLN A 1 149 ? 14.948 -3.826 -7.548 1.00 66.69 149 GLN A CA 1
ATOM 1194 C C . GLN A 1 149 ? 14.812 -5.300 -7.114 1.00 66.69 149 GLN A C 1
ATOM 1196 O O . GLN A 1 149 ? 14.122 -5.617 -6.143 1.00 66.69 149 GLN A O 1
ATOM 1201 N N . ARG A 1 150 ? 15.503 -6.226 -7.797 1.00 65.44 150 ARG A N 1
ATOM 1202 C CA . ARG A 1 150 ? 15.336 -7.682 -7.625 1.00 65.44 150 ARG A CA 1
ATOM 1203 C C . ARG A 1 150 ? 15.586 -8.236 -6.226 1.00 65.44 150 ARG A C 1
ATOM 1205 O O . ARG A 1 150 ? 15.049 -9.287 -5.901 1.00 65.44 150 ARG A O 1
ATOM 1212 N N . GLU A 1 151 ? 16.418 -7.579 -5.426 1.00 64.62 151 GLU A N 1
ATOM 1213 C CA . GLU A 1 151 ? 16.821 -8.101 -4.114 1.00 64.62 151 GLU A CA 1
ATOM 1214 C C . GLU A 1 151 ? 15.769 -7.850 -3.025 1.00 64.62 151 GLU A C 1
ATOM 1216 O O . GLU A 1 151 ? 15.732 -8.589 -2.045 1.00 64.62 151 GLU A O 1
ATOM 1221 N N . GLY A 1 152 ? 14.883 -6.863 -3.208 1.00 66.12 152 GLY A N 1
ATOM 1222 C CA . GLY A 1 152 ? 13.832 -6.536 -2.237 1.00 66.12 152 GLY A CA 1
ATOM 1223 C C . GLY A 1 152 ? 12.439 -7.058 -2.596 1.00 66.12 152 GLY A C 1
ATOM 1224 O O . GLY A 1 152 ? 11.538 -7.024 -1.762 1.00 66.12 152 GLY A O 1
ATOM 1225 N N . ILE A 1 153 ? 12.229 -7.496 -3.839 1.00 73.69 153 ILE A N 1
ATOM 1226 C CA . ILE A 1 153 ? 10.906 -7.865 -4.346 1.00 73.69 153 ILE A CA 1
ATOM 1227 C C . ILE A 1 153 ? 10.610 -9.345 -4.053 1.00 73.69 153 ILE A C 1
ATOM 1229 O O . ILE A 1 153 ? 11.415 -10.237 -4.329 1.00 73.69 153 ILE A O 1
ATOM 1233 N N . CYS A 1 154 ? 9.415 -9.627 -3.526 1.00 83.69 154 CYS A N 1
ATOM 1234 C CA . CYS A 1 154 ? 9.013 -10.985 -3.167 1.00 83.69 154 CYS A CA 1
ATOM 1235 C C . CYS A 1 154 ? 8.819 -11.899 -4.392 1.00 83.69 154 CYS A C 1
ATOM 1237 O O . CYS A 1 154 ? 8.379 -11.469 -5.460 1.00 83.69 154 CYS A O 1
ATOM 1239 N N . LYS A 1 155 ? 9.095 -13.202 -4.229 1.00 86.00 155 LYS A N 1
ATOM 1240 C CA . LYS A 1 155 ? 8.966 -14.197 -5.314 1.00 86.00 155 LYS A CA 1
ATOM 1241 C C . LYS A 1 155 ? 7.549 -14.277 -5.886 1.00 86.00 155 LYS A C 1
ATOM 1243 O O . LYS A 1 155 ? 7.401 -14.436 -7.091 1.00 86.00 155 LYS A O 1
ATOM 1248 N N . GLU A 1 156 ? 6.530 -14.178 -5.032 1.00 89.12 156 GLU A N 1
ATOM 1249 C CA . GLU A 1 156 ? 5.125 -14.226 -5.459 1.00 89.12 156 GLU A CA 1
ATOM 1250 C C . GLU A 1 156 ? 4.792 -13.066 -6.401 1.00 89.12 156 GLU A C 1
ATOM 1252 O O . GLU A 1 156 ? 4.239 -13.292 -7.472 1.00 89.12 156 GLU A O 1
ATOM 1257 N N . PHE A 1 157 ? 5.224 -11.849 -6.065 1.00 90.62 157 PHE A N 1
ATOM 1258 C CA . PHE A 1 157 ? 5.037 -10.689 -6.931 1.00 90.62 157 PHE A CA 1
ATOM 1259 C C . PHE A 1 157 ? 5.741 -10.854 -8.276 1.00 90.62 157 PHE A C 1
ATOM 1261 O O . PHE A 1 157 ? 5.160 -10.530 -9.304 1.00 90.62 157 PHE A O 1
ATOM 1268 N N . PHE A 1 158 ? 6.968 -11.384 -8.300 1.00 87.12 158 PHE A N 1
ATOM 1269 C CA . PHE A 1 158 ? 7.664 -11.637 -9.564 1.00 87.12 158 PHE A CA 1
ATOM 1270 C C . PHE A 1 158 ? 6.901 -12.593 -10.478 1.00 87.12 158 PHE A C 1
ATOM 1272 O O . PHE A 1 158 ? 6.873 -12.387 -11.691 1.00 87.12 158 PHE A O 1
ATOM 1279 N N . VAL A 1 159 ? 6.297 -13.635 -9.904 1.00 87.56 159 VAL A N 1
ATOM 1280 C CA . VAL A 1 159 ? 5.467 -14.583 -10.652 1.00 87.56 159 VAL A CA 1
ATOM 1281 C C . VAL A 1 159 ? 4.224 -13.880 -11.197 1.00 87.56 159 VAL A C 1
ATOM 1283 O O . VAL A 1 159 ? 3.955 -13.983 -12.395 1.00 87.56 159 VAL A O 1
ATOM 1286 N N . ASP A 1 160 ? 3.517 -13.119 -10.362 1.00 90.44 160 ASP A N 1
ATOM 1287 C CA . ASP A 1 160 ? 2.308 -12.396 -10.771 1.00 90.44 160 ASP A CA 1
ATOM 1288 C C . ASP A 1 160 ? 2.614 -11.334 -11.850 1.00 90.44 160 ASP A C 1
ATOM 1290 O O . ASP A 1 160 ? 1.910 -11.251 -12.859 1.00 90.44 160 ASP A O 1
ATOM 1294 N N . LEU A 1 161 ? 3.719 -10.593 -11.707 1.00 88.44 161 LEU A N 1
ATOM 1295 C CA . LEU A 1 161 ? 4.192 -9.615 -12.690 1.00 88.44 161 LEU A CA 1
ATOM 1296 C C . LEU A 1 161 ? 4.617 -10.275 -14.006 1.00 88.44 161 LEU A C 1
ATOM 1298 O O . LEU A 1 161 ? 4.268 -9.795 -15.083 1.00 88.44 161 LEU A O 1
ATOM 1302 N N . ALA A 1 162 ? 5.330 -11.403 -13.950 1.00 84.25 162 ALA A N 1
ATOM 1303 C CA . ALA A 1 162 ? 5.692 -12.150 -15.152 1.00 84.25 162 ALA A CA 1
ATOM 1304 C C . ALA A 1 162 ? 4.447 -12.651 -15.900 1.00 84.25 162 ALA A C 1
ATOM 1306 O O . ALA A 1 162 ? 4.414 -12.597 -17.130 1.00 84.25 162 ALA A O 1
ATOM 1307 N N . HIS A 1 163 ? 3.415 -13.108 -15.183 1.00 85.25 163 HIS A N 1
ATOM 1308 C CA . HIS A 1 163 ? 2.144 -13.494 -15.793 1.00 85.25 163 HIS A CA 1
ATOM 1309 C C . HIS A 1 163 ? 1.440 -12.315 -16.475 1.00 85.25 163 HIS A C 1
ATOM 1311 O O . HIS A 1 163 ? 0.961 -12.493 -17.598 1.00 85.25 163 HIS A O 1
ATOM 1317 N N . ALA A 1 164 ? 1.423 -11.133 -15.851 1.00 85.12 164 ALA A N 1
ATOM 1318 C CA . ALA A 1 164 ? 0.870 -9.918 -16.454 1.00 85.12 164 ALA A CA 1
ATOM 1319 C C . ALA A 1 164 ? 1.610 -9.546 -17.755 1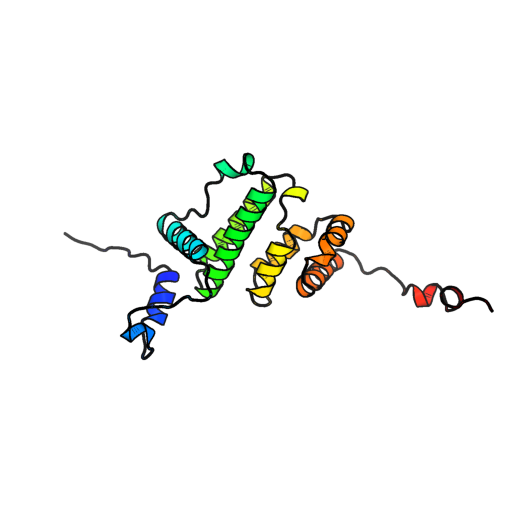.00 85.12 164 ALA A C 1
ATOM 1321 O O . ALA A 1 164 ? 0.994 -9.486 -18.820 1.00 85.12 164 ALA A O 1
ATOM 1322 N N . LEU A 1 165 ? 2.945 -9.466 -17.707 1.00 79.44 165 LEU A N 1
ATOM 1323 C CA . LEU A 1 165 ? 3.794 -9.123 -18.858 1.00 79.44 165 LEU A CA 1
ATOM 1324 C C . LEU A 1 165 ? 3.715 -10.143 -20.011 1.00 79.44 165 LEU A C 1
ATOM 1326 O O . LEU A 1 165 ? 3.851 -9.790 -21.187 1.00 79.44 165 LEU A O 1
ATOM 1330 N N . LEU A 1 166 ? 3.555 -11.434 -19.695 1.00 76.00 166 LEU A N 1
ATOM 1331 C CA . LEU A 1 166 ? 3.441 -12.503 -20.694 1.00 76.00 166 LEU A CA 1
ATOM 1332 C C . LEU A 1 166 ? 2.052 -12.561 -21.337 1.00 76.00 166 LEU A C 1
ATOM 1334 O O . LEU A 1 166 ? 1.962 -12.945 -22.503 1.00 76.00 166 LEU A O 1
ATOM 1338 N N . GLY A 1 167 ? 0.993 -12.172 -20.619 1.00 69.44 167 GLY A N 1
ATOM 1339 C CA . GLY A 1 167 ? -0.370 -12.105 -21.154 1.00 69.44 167 GLY A CA 1
ATOM 1340 C C . GLY A 1 167 ? -0.519 -11.136 -22.334 1.00 69.44 167 GLY A C 1
ATOM 1341 O O . GLY A 1 167 ? -1.381 -11.337 -23.187 1.00 69.44 167 GLY A O 1
ATOM 1342 N N . GLU A 1 168 ? 0.362 -10.137 -22.427 1.00 59.88 168 GLU A N 1
ATOM 1343 C CA . GLU A 1 168 ? 0.356 -9.109 -23.476 1.00 59.88 168 GLU A CA 1
ATOM 1344 C C . GLU A 1 168 ? 1.211 -9.454 -24.706 1.00 59.88 168 GLU A C 1
ATOM 1346 O O . GLU A 1 168 ? 1.091 -8.816 -25.756 1.00 59.88 168 GLU A O 1
ATOM 1351 N N . ARG A 1 169 ? 2.077 -10.475 -24.626 1.00 56.94 169 ARG A N 1
ATOM 1352 C CA . ARG A 1 169 ? 2.991 -10.841 -25.720 1.00 56.94 169 ARG A CA 1
ATOM 1353 C C . ARG A 1 169 ? 2.534 -12.131 -26.402 1.00 56.94 169 ARG A C 1
ATOM 1355 O O . ARG A 1 169 ? 2.448 -13.164 -25.740 1.00 56.94 169 ARG A O 1
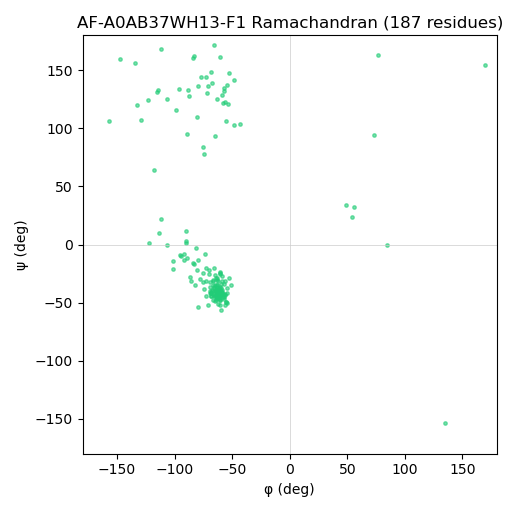ATOM 1362 N N . PRO A 1 170 ? 2.326 -12.154 -27.736 1.00 52.66 170 PRO A N 1
ATOM 1363 C CA . PRO A 1 170 ? 2.080 -13.411 -28.428 1.00 52.66 170 PRO A CA 1
ATOM 1364 C C . PRO A 1 170 ? 3.271 -14.343 -28.204 1.00 52.66 170 PRO A C 1
ATOM 1366 O O . PRO A 1 170 ? 4.425 -13.961 -28.428 1.00 52.66 170 PRO A O 1
ATOM 1369 N N . SER A 1 171 ? 2.986 -15.569 -27.756 1.00 57.22 171 SER A N 1
ATOM 1370 C CA . SER A 1 171 ? 4.003 -16.576 -27.476 1.00 57.22 171 SER A CA 1
ATOM 1371 C C . SER A 1 171 ? 4.857 -16.792 -28.720 1.00 57.22 171 SER A C 1
ATOM 1373 O O . SER A 1 171 ? 4.437 -17.412 -29.702 1.00 57.22 171 SER A O 1
ATOM 1375 N N . ARG A 1 172 ? 6.083 -16.288 -28.693 1.00 62.38 172 ARG A N 1
ATOM 1376 C CA . ARG A 1 172 ? 7.074 -16.614 -29.704 1.00 62.38 172 ARG A CA 1
ATOM 1377 C C . ARG A 1 172 ? 8.324 -17.032 -28.962 1.00 62.38 172 ARG A C 1
ATOM 1379 O O . ARG A 1 172 ? 9.038 -16.179 -28.447 1.00 62.38 172 ARG A O 1
ATOM 1386 N N . LYS A 1 173 ? 8.613 -18.335 -28.978 1.00 59.53 173 LYS A N 1
ATOM 1387 C CA . LYS A 1 173 ? 9.789 -18.877 -29.681 1.00 59.53 173 LYS A CA 1
ATOM 1388 C C . LYS A 1 173 ? 10.052 -20.346 -29.344 1.00 59.53 173 LYS A C 1
ATOM 1390 O O . LYS A 1 173 ? 9.708 -20.848 -28.281 1.00 59.53 173 LYS A O 1
ATOM 1395 N N . ARG A 1 174 ? 10.715 -20.994 -30.308 1.00 62.03 174 ARG A N 1
ATOM 1396 C CA . ARG A 1 174 ? 11.482 -22.235 -30.159 1.00 62.03 174 ARG A CA 1
ATOM 1397 C C . ARG A 1 174 ? 12.419 -22.144 -28.950 1.00 62.03 174 ARG A C 1
ATOM 1399 O O . ARG A 1 174 ? 13.037 -21.107 -28.727 1.00 62.03 174 ARG A O 1
ATOM 1406 N N . ASN A 1 175 ? 12.542 -23.253 -28.231 1.00 73.00 175 ASN A N 1
ATOM 1407 C CA . ASN A 1 175 ? 13.486 -23.436 -27.135 1.00 73.00 175 ASN A CA 1
ATOM 1408 C C . ASN A 1 175 ? 14.929 -23.200 -27.626 1.00 73.00 175 ASN A C 1
ATOM 1410 O O . ASN A 1 175 ? 15.381 -23.888 -28.541 1.00 73.00 175 ASN A O 1
ATOM 1414 N N . GLY A 1 176 ? 15.620 -22.236 -27.006 1.00 66.25 176 GLY A N 1
ATOM 1415 C CA . GLY A 1 176 ? 16.985 -21.831 -27.348 1.00 66.25 176 GLY A CA 1
ATOM 1416 C C . GLY A 1 176 ? 17.973 -22.995 -27.317 1.00 66.25 176 GLY A C 1
ATOM 1417 O O . GLY A 1 176 ? 18.658 -23.242 -28.302 1.00 66.25 176 GLY A O 1
ATOM 1418 N N . ALA A 1 177 ? 17.971 -23.782 -26.241 1.00 74.50 177 ALA A N 1
ATOM 1419 C CA . ALA A 1 177 ? 18.860 -24.935 -26.106 1.00 74.50 177 ALA A CA 1
ATOM 1420 C C . ALA A 1 177 ? 18.634 -25.980 -27.210 1.00 74.50 177 ALA A C 1
ATOM 1422 O O . ALA A 1 177 ? 19.590 -26.502 -27.780 1.00 74.50 177 ALA A O 1
ATOM 1423 N N . LEU A 1 178 ? 17.371 -26.222 -27.584 1.00 73.56 178 LEU A N 1
ATOM 1424 C CA . LEU A 1 178 ? 17.038 -27.106 -28.707 1.00 73.56 178 LEU A CA 1
ATOM 1425 C C . LEU A 1 178 ? 17.424 -26.513 -30.071 1.00 73.56 178 LEU A C 1
ATOM 1427 O O . LEU A 1 178 ? 17.635 -27.268 -31.016 1.00 73.56 178 LEU A O 1
ATOM 1431 N N . SER A 1 179 ? 17.501 -25.184 -30.197 1.00 72.25 179 SER A N 1
ATOM 1432 C CA . SER A 1 179 ? 17.926 -24.520 -31.436 1.00 72.25 179 SER A CA 1
ATOM 1433 C C . SER A 1 179 ? 19.439 -24.357 -31.578 1.00 72.25 179 SER A C 1
ATOM 1435 O O . SER A 1 179 ? 19.925 -24.372 -32.703 1.00 72.25 179 SER A O 1
ATOM 1437 N N . TYR A 1 180 ? 20.165 -24.200 -30.471 1.00 78.31 180 TYR A N 1
ATOM 1438 C CA . TYR A 1 180 ? 21.610 -23.959 -30.451 1.00 78.31 180 TYR A CA 1
ATOM 1439 C C . TYR A 1 180 ? 22.416 -25.270 -30.470 1.00 78.31 180 TYR A C 1
ATOM 1441 O O . TYR A 1 180 ? 23.503 -25.322 -31.039 1.00 78.31 180 TYR A O 1
ATOM 1449 N N . GLY A 1 181 ? 21.843 -26.365 -29.951 1.00 78.75 181 GLY A N 1
ATOM 1450 C CA . GLY A 1 181 ? 22.476 -27.686 -29.941 1.00 78.75 181 GLY A CA 1
ATOM 1451 C C . GLY A 1 181 ? 23.566 -27.823 -28.871 1.00 78.75 181 GLY A C 1
ATOM 1452 O O . GLY A 1 181 ? 24.050 -26.842 -28.320 1.00 78.75 181 GLY A O 1
ATOM 1453 N N . ALA A 1 182 ? 23.955 -29.063 -28.558 1.00 80.50 182 ALA A N 1
ATOM 1454 C CA . ALA A 1 182 ? 24.834 -29.364 -27.418 1.00 80.50 182 ALA A CA 1
ATOM 1455 C C . ALA A 1 182 ? 26.220 -28.693 -27.489 1.00 80.50 182 ALA A C 1
ATOM 1457 O O . ALA A 1 182 ? 26.823 -28.440 -26.456 1.00 80.50 182 ALA A O 1
ATOM 1458 N N . LYS A 1 183 ? 26.706 -28.370 -28.694 1.00 79.44 183 LYS A N 1
ATOM 1459 C CA . LYS A 1 183 ? 28.038 -27.785 -28.909 1.00 79.44 183 LYS A CA 1
ATOM 1460 C C . LYS A 1 183 ? 28.226 -26.418 -28.249 1.00 79.44 183 LYS A C 1
ATOM 1462 O O . LYS A 1 183 ? 29.319 -26.131 -27.799 1.00 79.44 183 LYS A O 1
ATOM 1467 N N . GLU A 1 184 ? 27.169 -25.619 -28.138 1.00 83.31 184 GLU A N 1
ATOM 1468 C CA . GLU A 1 184 ? 27.212 -24.302 -27.475 1.00 83.31 184 GLU A CA 1
ATOM 1469 C C . GLU A 1 184 ? 27.305 -24.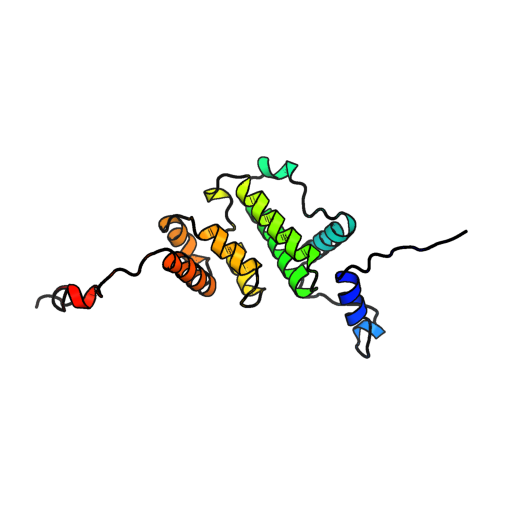406 -25.940 1.00 83.31 184 GLU A C 1
ATOM 1471 O O . GLU A 1 184 ? 27.482 -23.408 -25.250 1.00 83.31 184 GLU A O 1
ATOM 1476 N N . TYR A 1 185 ? 27.168 -25.618 -25.392 1.00 84.62 185 TYR A N 1
ATOM 1477 C CA . TYR A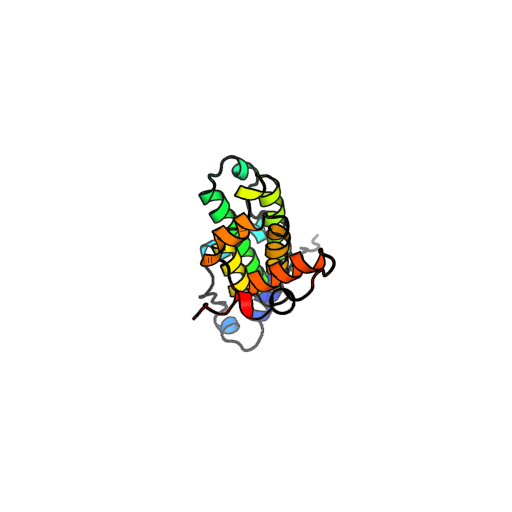 1 185 ? 27.139 -25.886 -23.952 1.00 84.62 185 TYR A CA 1
ATOM 1478 C C . TYR A 1 185 ? 28.225 -26.869 -23.500 1.00 84.62 185 TYR A C 1
ATOM 1480 O O . TYR A 1 185 ? 28.264 -27.232 -22.325 1.00 84.62 185 TYR A O 1
ATOM 1488 N N . CYS A 1 186 ? 29.075 -27.337 -24.417 1.00 86.81 186 CYS A N 1
ATOM 1489 C CA . CYS A 1 186 ? 30.156 -28.270 -24.126 1.00 86.81 186 CYS A CA 1
ATOM 1490 C C . CYS A 1 186 ? 31.501 -27.589 -24.376 1.00 86.81 186 CYS A C 1
ATOM 1492 O O . CYS A 1 186 ? 31.705 -26.994 -25.429 1.00 86.81 186 CYS A O 1
ATOM 1494 N N . GLU A 1 187 ? 32.416 -27.705 -23.418 1.00 78.75 187 GLU A N 1
ATOM 1495 C CA . GLU A 1 187 ? 33.797 -27.250 -23.579 1.00 78.75 187 GLU A CA 1
ATOM 1496 C C . GLU A 1 187 ? 34.512 -28.119 -24.626 1.00 78.75 187 GLU A C 1
ATOM 1498 O O . GLU A 1 187 ? 34.311 -29.337 -24.676 1.00 78.75 187 GLU A O 1
ATOM 1503 N N . GLU A 1 188 ? 35.318 -27.498 -25.490 1.00 77.88 188 GLU A N 1
ATOM 1504 C CA . GLU A 1 188 ? 36.156 -28.234 -26.440 1.00 77.88 188 GLU A CA 1
ATOM 1505 C C . GLU A 1 188 ? 37.313 -28.907 -25.684 1.00 77.88 188 GLU A C 1
ATOM 1507 O O . GLU A 1 188 ? 37.972 -28.269 -24.861 1.00 77.88 188 GLU A O 1
ATOM 1512 N N . LEU A 1 189 ? 37.514 -30.206 -25.940 1.00 63.12 189 LEU A N 1
ATOM 1513 C CA . LEU A 1 189 ? 38.595 -31.016 -25.361 1.00 63.12 189 LEU A CA 1
ATOM 1514 C C . LEU A 1 189 ? 39.936 -30.767 -26.054 1.00 63.12 189 LEU A C 1
ATOM 1516 O O . LEU A 1 189 ? 39.943 -30.722 -27.307 1.00 63.12 189 LEU A O 1
#

Sequence (189 aa):
MATKDAVQTSQVGQFFRRALNGNWIEKKERLVKLPEDDPQTFAFYVSFIYTNVIFDATALQTMTPDEFQAHILAVVKLYVLAEKLQDRQAKNEALRTVLSDTAERSFADSLPNAEIVQFMYNNTLQGSLGRRLMVDLWNDVHATSIIEQREGICKEFFVDLAHALLGERPSRKRNGALSYGAKEYCEEL

InterPro domains:
  IPR011333 SKP1/BTB/POZ domain superfamily [G3DSA:3.30.710.10] (10-126)
  IPR011333 SKP1/BTB/POZ domain superfamily [SSF54695] (14-90)

Mean predicted aligned error: 10.63 Å

Organism: NCBI:txid119927

pLDDT: mean 79.39, std 14.01, range [31.61, 96.19]

Solvent-accessible surface area (backbone atoms only — not comparable to full-atom values): 11479 Å² total; per-residue (Å²): 137,89,83,79,87,80,74,76,77,44,54,51,56,50,42,52,50,49,61,50,50,81,92,51,69,31,40,77,68,74,47,85,86,63,87,89,55,58,69,67,47,51,52,51,49,53,48,21,75,76,69,77,47,88,74,73,72,86,55,61,86,75,47,53,68,67,57,45,52,53,49,51,41,50,39,51,50,37,25,42,50,19,57,76,48,59,20,65,64,54,30,54,48,30,54,49,50,54,53,51,60,25,66,77,41,65,66,86,80,35,56,81,49,36,65,48,52,33,51,52,54,77,63,48,62,93,89,36,66,70,57,50,50,57,35,62,74,50,61,84,52,57,68,66,66,57,59,71,46,52,90,53,46,45,69,68,57,53,53,55,37,49,52,56,56,50,74,76,47,83,92,78,78,80,59,60,69,80,73,64,41,70,71,82,78,50,84,88,130

Nearest PDB structures (foldseek):
  7mfe-assembly1_B  TM=3.476E-01  e=1.495E+00  Homo sapiens
  2v5d-assembly1_A  TM=2.561E-01  e=5.360E+00  Clostridium perfringens
  7emf-assembly1_W  TM=2.017E-01  e=5.103E+00  Homo sapiens

Radius of gyration: 22.69 Å; Cα contacts (8 Å, |Δi|>4): 143; chains: 1; bounding box: 79×50×60 Å